Protein AF-A0AAD4TFB8-F1 (afdb_monomer)

Structure (mmCIF, N/CA/C/O backbone):
data_AF-A0AAD4TFB8-F1
#
_entry.id   AF-A0AAD4TFB8-F1
#
loop_
_atom_site.group_PDB
_atom_site.id
_atom_site.type_symbol
_atom_site.label_atom_id
_atom_site.label_alt_id
_atom_site.label_comp_id
_atom_site.label_asym_id
_atom_site.label_entity_id
_atom_site.label_seq_id
_atom_site.pdbx_PDB_ins_code
_atom_site.Cartn_x
_atom_site.Cartn_y
_atom_site.Cartn_z
_atom_site.occupancy
_atom_site.B_iso_or_equiv
_atom_site.auth_seq_id
_atom_site.auth_comp_id
_atom_site.auth_asym_id
_atom_site.auth_atom_id
_atom_site.pdbx_PDB_model_num
ATOM 1 N N . MET A 1 1 ? -24.362 -78.668 32.012 1.00 38.16 1 MET A N 1
ATOM 2 C CA . MET A 1 1 ? -23.706 -77.478 32.595 1.00 38.16 1 MET A CA 1
ATOM 3 C C . MET A 1 1 ? -22.933 -76.778 31.491 1.00 38.16 1 MET A C 1
ATOM 5 O O . MET A 1 1 ? -21.833 -77.203 31.176 1.00 38.16 1 MET A O 1
ATOM 9 N N . GLY A 1 2 ? -23.537 -75.783 30.842 1.00 45.94 2 GLY A N 1
ATOM 10 C CA . GLY A 1 2 ? -22.826 -74.896 29.921 1.00 45.94 2 GLY A CA 1
ATOM 11 C C . GLY A 1 2 ? -22.467 -73.629 30.681 1.00 45.94 2 GLY A C 1
ATOM 12 O O . GLY A 1 2 ? -23.362 -72.869 31.039 1.00 45.94 2 GLY A O 1
ATOM 13 N N . ILE A 1 3 ? -21.186 -73.441 30.993 1.00 47.09 3 ILE A N 1
ATOM 14 C CA . ILE A 1 3 ? -20.693 -72.184 31.556 1.00 47.09 3 ILE A CA 1
ATOM 15 C C . ILE A 1 3 ? -20.697 -71.189 30.396 1.00 47.09 3 ILE A C 1
ATOM 17 O O . ILE A 1 3 ? -19.844 -71.252 29.513 1.00 47.09 3 ILE A O 1
ATOM 21 N N . LEU A 1 4 ? -21.712 -70.326 30.347 1.00 45.91 4 LEU A N 1
ATOM 22 C CA . LEU A 1 4 ? -21.730 -69.204 29.416 1.00 45.91 4 LEU A CA 1
ATOM 23 C C . LEU A 1 4 ? -20.561 -68.289 29.783 1.00 45.91 4 LEU A C 1
ATOM 25 O O . LEU A 1 4 ? -20.466 -67.788 30.902 1.00 45.91 4 LEU A O 1
ATOM 29 N N . ASN A 1 5 ? -19.635 -68.140 28.842 1.00 50.69 5 ASN A N 1
ATOM 30 C CA . ASN A 1 5 ? -18.386 -67.415 29.007 1.00 50.69 5 ASN A CA 1
ATOM 31 C C . ASN A 1 5 ? -18.667 -65.899 28.962 1.00 50.69 5 ASN A C 1
ATOM 33 O O . ASN A 1 5 ? -18.424 -65.230 27.961 1.00 50.69 5 ASN A O 1
ATOM 37 N N . PHE A 1 6 ? -19.223 -65.354 30.050 1.00 50.56 6 PHE A N 1
ATOM 38 C CA . PHE A 1 6 ? -19.570 -63.930 30.198 1.00 50.56 6 PHE A CA 1
ATOM 39 C C . PHE A 1 6 ? -18.362 -62.983 30.090 1.00 50.56 6 PHE A C 1
ATOM 41 O O . PHE A 1 6 ? -18.532 -61.783 29.898 1.00 50.56 6 PHE A O 1
ATOM 48 N N . SER A 1 7 ? -17.143 -63.520 30.174 1.00 57.47 7 SER A N 1
ATOM 49 C CA . SER A 1 7 ? -15.900 -62.752 30.166 1.00 57.47 7 SER A CA 1
ATOM 50 C C . SER A 1 7 ? -15.561 -62.171 28.784 1.00 57.47 7 SER A C 1
ATOM 52 O O . SER A 1 7 ? -15.075 -61.047 28.695 1.00 57.47 7 SER A O 1
ATOM 54 N N . SER A 1 8 ? -15.891 -62.865 27.686 1.00 56.94 8 SER A N 1
ATOM 55 C CA . SER A 1 8 ? -15.532 -62.405 26.331 1.00 56.94 8 SER A CA 1
ATOM 56 C C . SER A 1 8 ? -16.322 -61.164 25.902 1.00 56.94 8 SER A C 1
ATOM 58 O O . SER A 1 8 ? -15.746 -60.233 25.349 1.00 56.94 8 SER A O 1
ATOM 60 N N . CYS A 1 9 ? -17.625 -61.106 26.210 1.00 57.69 9 CYS A N 1
ATOM 61 C CA . CYS A 1 9 ? -18.461 -59.946 25.877 1.00 57.69 9 CYS A CA 1
ATOM 62 C C . CYS A 1 9 ? -18.021 -58.680 26.616 1.00 57.69 9 CYS A C 1
ATOM 64 O O . CYS A 1 9 ? -18.081 -57.591 26.052 1.00 57.69 9 CYS A O 1
ATOM 66 N N . THR A 1 10 ? -17.564 -58.807 27.865 1.00 65.75 10 THR A N 1
ATOM 67 C CA . THR A 1 10 ? -17.099 -57.647 28.630 1.00 65.75 10 THR A CA 1
ATOM 68 C C . THR A 1 10 ? -15.824 -57.045 28.044 1.00 65.75 10 THR A C 1
ATOM 70 O O . THR A 1 10 ? -15.707 -55.824 28.014 1.00 65.75 10 THR A O 1
ATOM 73 N N . TYR A 1 11 ? -14.905 -57.861 27.515 1.00 69.00 11 TYR A N 1
ATOM 74 C CA . TYR A 1 11 ? -13.667 -57.356 26.910 1.00 69.00 11 TYR A CA 1
ATOM 75 C C . TYR A 1 11 ? -13.904 -56.634 25.582 1.00 69.00 11 TYR A C 1
ATOM 77 O O . TYR A 1 11 ? -13.337 -55.563 25.376 1.00 69.00 11 TYR A O 1
ATOM 85 N N . GLU A 1 12 ? -14.784 -57.160 24.727 1.00 70.12 12 GLU A N 1
ATOM 86 C CA . GLU A 1 12 ? -15.156 -56.516 23.457 1.00 70.12 12 GLU A CA 1
ATOM 87 C C . GLU A 1 12 ? -15.797 -55.139 23.692 1.00 70.12 12 GLU A C 1
ATOM 89 O O . GLU A 1 12 ? -15.427 -54.148 23.062 1.00 70.12 12 GLU A O 1
ATOM 94 N N . ILE A 1 13 ? -16.705 -55.039 24.671 1.00 72.06 13 ILE A N 1
ATOM 95 C CA . ILE A 1 13 ? -17.362 -53.771 25.024 1.00 72.06 13 ILE A CA 1
ATOM 96 C C . ILE A 1 13 ? -16.347 -52.761 25.576 1.00 72.06 13 ILE A C 1
ATOM 98 O O . ILE A 1 13 ? -16.360 -51.593 25.184 1.00 72.06 13 ILE A O 1
ATOM 102 N N . ILE A 1 14 ? -15.437 -53.199 26.453 1.00 76.50 14 ILE A N 1
ATOM 103 C CA . ILE A 1 14 ? -14.381 -52.338 27.007 1.00 76.50 14 ILE A CA 1
ATOM 104 C C . ILE A 1 14 ? -13.453 -51.830 25.895 1.00 76.50 14 ILE A C 1
ATOM 106 O O . ILE A 1 14 ? -13.100 -50.649 25.883 1.00 76.50 14 ILE A O 1
ATOM 110 N N . PHE A 1 15 ? -13.092 -52.686 24.936 1.00 74.50 15 PHE A N 1
ATOM 111 C CA . PHE A 1 15 ? -12.231 -52.315 23.816 1.00 74.50 15 PHE A CA 1
ATOM 112 C C . PHE A 1 15 ? -12.884 -51.261 22.913 1.00 74.50 15 PHE A C 1
ATOM 114 O O . PHE A 1 15 ? -12.235 -50.281 22.541 1.00 74.50 15 PHE A O 1
ATOM 121 N N . VAL A 1 16 ? -14.179 -51.396 22.612 1.00 76.94 16 VAL A N 1
ATOM 122 C CA . VAL A 1 16 ? -14.926 -50.402 21.820 1.00 76.94 16 VAL A CA 1
ATOM 123 C C . VAL A 1 16 ? -14.991 -49.051 22.538 1.00 76.94 16 VAL A C 1
ATOM 125 O O . VAL A 1 16 ? -14.738 -48.018 21.917 1.00 76.94 16 VAL A O 1
ATOM 128 N N . ILE A 1 17 ? -15.259 -49.043 23.848 1.00 78.88 17 ILE A N 1
ATOM 129 C CA . ILE A 1 17 ? -15.307 -47.806 24.645 1.00 78.88 17 ILE A CA 1
ATOM 130 C C . ILE A 1 17 ? -13.936 -47.120 24.664 1.00 78.88 17 ILE A C 1
ATOM 132 O O . ILE A 1 17 ? -13.861 -45.911 24.456 1.00 78.88 17 ILE A O 1
ATOM 136 N N . LEU A 1 18 ? -12.847 -47.872 24.855 1.00 75.25 18 LEU A N 1
ATOM 137 C CA . LEU A 1 18 ? -11.489 -47.318 24.851 1.00 75.25 18 LEU A CA 1
ATOM 138 C C . LEU A 1 18 ? -11.132 -46.686 23.503 1.00 75.25 18 LEU A C 1
ATOM 140 O O . LEU A 1 18 ? -10.639 -45.561 23.477 1.00 75.25 18 LEU A O 1
ATOM 144 N N . ASN A 1 19 ? -11.430 -47.357 22.387 1.00 74.19 19 ASN A N 1
ATOM 145 C CA . ASN A 1 19 ? -11.183 -46.800 21.054 1.00 74.19 19 ASN A CA 1
ATOM 146 C C . ASN A 1 19 ? -12.023 -45.545 20.792 1.00 74.19 19 ASN A C 1
ATOM 148 O O . ASN A 1 19 ? -11.517 -44.579 20.224 1.00 74.19 19 ASN A O 1
ATOM 152 N N . PHE A 1 20 ? -13.278 -45.521 21.247 1.00 74.94 20 PHE A N 1
ATOM 153 C CA . PHE A 1 20 ? -14.144 -44.352 21.108 1.00 74.94 20 PHE A CA 1
ATOM 154 C C . PHE A 1 20 ? -13.641 -43.164 21.941 1.00 74.94 20 PHE A C 1
ATOM 156 O O . PHE A 1 20 ? -13.561 -42.045 21.439 1.00 74.94 20 PHE A O 1
ATOM 163 N N . VAL A 1 21 ? -13.229 -43.401 23.190 1.00 73.94 21 VAL A N 1
ATOM 164 C CA . VAL A 1 21 ? -12.660 -42.365 24.065 1.00 73.94 21 VAL A CA 1
ATOM 165 C C . VAL A 1 21 ? -11.344 -41.837 23.494 1.00 73.94 21 VAL A C 1
ATOM 167 O O . VAL A 1 21 ? -11.153 -40.624 23.436 1.00 73.94 21 VAL A O 1
ATOM 170 N N . VAL A 1 22 ? -10.449 -42.710 23.024 1.00 70.75 22 VAL A N 1
ATOM 171 C CA . VAL A 1 22 ? -9.180 -42.301 22.398 1.00 70.75 22 VAL A CA 1
ATOM 172 C C . VAL A 1 22 ? -9.437 -41.512 21.111 1.00 70.75 22 VAL A C 1
ATOM 174 O O . VAL A 1 22 ? -8.870 -40.435 20.941 1.00 70.75 22 VAL A O 1
ATOM 177 N N . GLY A 1 23 ? -10.347 -41.976 20.250 1.00 69.44 23 GLY A N 1
ATOM 178 C CA . GLY A 1 23 ? -10.730 -41.280 19.019 1.00 69.44 23 GLY A CA 1
ATOM 179 C C . GLY A 1 23 ? -11.323 -39.893 19.275 1.00 69.44 23 GLY A C 1
ATOM 180 O O . GLY A 1 23 ? -10.934 -38.930 18.617 1.00 69.44 23 GLY A O 1
ATOM 181 N N . MET A 1 24 ? -12.190 -39.760 20.283 1.00 65.25 24 MET A N 1
ATOM 182 C CA . MET A 1 24 ? -12.753 -38.470 20.691 1.00 65.25 24 MET A CA 1
ATOM 183 C C . MET A 1 24 ? -11.676 -37.527 21.240 1.00 65.25 24 MET A C 1
ATOM 185 O O . MET A 1 24 ? -11.657 -36.359 20.870 1.00 65.25 24 MET A O 1
ATOM 189 N N . ASN A 1 25 ? -10.734 -38.010 22.059 1.00 61.78 25 ASN A N 1
ATOM 190 C CA . ASN A 1 25 ? -9.627 -37.181 22.560 1.00 61.78 25 ASN A CA 1
ATOM 191 C C . ASN A 1 25 ? -8.695 -36.702 21.434 1.00 61.78 25 ASN A C 1
ATOM 193 O O . ASN A 1 25 ? -8.270 -35.549 21.450 1.00 61.78 25 ASN A O 1
ATOM 197 N N . ILE A 1 26 ? -8.421 -37.547 20.434 1.00 59.25 26 ILE A N 1
ATOM 198 C CA . ILE A 1 26 ? -7.657 -37.152 19.241 1.00 59.25 26 ILE A CA 1
ATOM 199 C C . ILE A 1 26 ? -8.435 -36.099 18.442 1.00 59.25 26 ILE A C 1
ATOM 201 O O . ILE A 1 26 ? -7.864 -35.087 18.043 1.00 59.25 26 ILE A O 1
ATOM 205 N N . PHE A 1 27 ? -9.745 -36.283 18.260 1.00 60.38 27 PHE A N 1
ATOM 206 C CA . PHE A 1 27 ? -10.596 -35.313 17.572 1.00 60.38 27 PHE A CA 1
ATOM 207 C C . PHE A 1 27 ? -10.635 -33.964 18.302 1.00 60.38 27 PHE A C 1
ATOM 209 O O . PHE A 1 27 ? -10.519 -32.923 17.659 1.00 60.38 27 PHE A O 1
ATOM 216 N N . PHE A 1 28 ? -10.715 -33.955 19.636 1.00 55.31 28 PHE A N 1
ATOM 217 C CA . PHE A 1 28 ? -10.652 -32.725 20.430 1.00 55.31 28 PHE A CA 1
ATOM 218 C C . PHE A 1 28 ? -9.271 -32.064 20.396 1.00 55.31 28 PHE A C 1
ATOM 220 O O . PHE A 1 28 ? -9.215 -30.842 20.324 1.00 55.31 28 PHE A O 1
ATOM 227 N N . ALA A 1 29 ? -8.174 -32.830 20.374 1.00 56.19 29 ALA A N 1
ATOM 228 C CA . ALA A 1 29 ? -6.825 -32.284 20.206 1.00 56.19 29 ALA A CA 1
ATOM 229 C C . ALA A 1 29 ? -6.621 -31.637 18.822 1.00 56.19 29 ALA A C 1
ATOM 231 O O . ALA A 1 29 ? -5.974 -30.599 18.723 1.00 56.19 29 ALA A O 1
ATOM 232 N N . TYR A 1 30 ? -7.219 -32.199 17.766 1.00 54.91 30 TYR A N 1
ATOM 233 C CA . TYR A 1 30 ? -7.217 -31.607 16.419 1.00 54.91 30 TYR A CA 1
ATOM 234 C C . TYR A 1 30 ? -8.207 -30.444 16.256 1.00 54.91 30 TYR A C 1
ATOM 236 O O . TYR A 1 30 ? -7.988 -29.568 15.424 1.00 54.91 30 TYR A O 1
ATOM 244 N N . SER A 1 31 ? -9.288 -30.430 17.041 1.00 49.03 31 SER A N 1
ATOM 245 C CA . SER A 1 31 ? -10.319 -29.382 17.014 1.00 49.03 31 SER A CA 1
ATOM 246 C C . SER A 1 31 ? -10.004 -28.206 17.938 1.00 49.03 31 SER A C 1
ATOM 248 O O . SER A 1 31 ? -10.808 -27.278 18.032 1.00 49.03 31 SER A O 1
ATOM 250 N N . GLN A 1 32 ? -8.860 -28.221 18.631 1.00 47.62 32 GLN A N 1
ATOM 251 C CA . GLN A 1 32 ? -8.374 -27.029 19.311 1.00 47.62 32 GLN A CA 1
ATOM 252 C C . GLN A 1 32 ? -8.054 -25.973 18.243 1.00 47.62 32 GLN A C 1
ATOM 254 O O . GLN A 1 32 ? -7.175 -26.208 17.409 1.00 47.62 32 GLN A O 1
ATOM 259 N N . PRO A 1 33 ? -8.730 -24.807 18.230 1.00 50.84 33 PRO A N 1
ATOM 260 C CA . PRO A 1 33 ? -8.236 -23.685 17.450 1.00 50.84 33 PRO A CA 1
ATOM 261 C C . PRO A 1 33 ? -6.800 -23.416 17.902 1.00 50.84 33 PRO A C 1
ATOM 263 O O . PRO A 1 33 ? -6.525 -23.384 19.106 1.00 50.84 33 PRO A O 1
ATOM 266 N N . ALA A 1 34 ? -5.884 -23.282 16.938 1.00 51.16 34 ALA A N 1
ATOM 267 C CA . ALA A 1 34 ? -4.489 -22.955 17.206 1.00 51.16 34 ALA A CA 1
ATOM 268 C C . ALA A 1 34 ? -4.415 -21.822 18.248 1.00 51.16 34 ALA A C 1
ATOM 270 O O . ALA A 1 34 ? -5.247 -20.908 18.188 1.00 51.16 34 ALA A O 1
ATOM 271 N N . PRO A 1 35 ? -3.467 -21.877 19.205 1.00 42.59 35 PRO A N 1
ATOM 272 C CA . PRO A 1 35 ? -3.381 -20.899 20.281 1.00 42.59 35 PRO A CA 1
ATOM 273 C C . PRO A 1 35 ? -3.449 -19.495 19.683 1.00 42.59 35 PRO A C 1
ATOM 275 O O . PRO A 1 35 ? -2.755 -19.200 18.709 1.00 42.59 35 PRO A O 1
ATOM 278 N N . THR A 1 36 ? -4.348 -18.673 20.228 1.00 44.16 36 THR A N 1
ATOM 279 C CA . THR A 1 36 ? -4.597 -17.281 19.836 1.00 44.16 36 THR A CA 1
ATOM 280 C C . THR A 1 36 ? -3.297 -16.608 19.403 1.00 44.16 36 THR A C 1
ATOM 282 O O . THR A 1 36 ? -2.400 -16.443 20.230 1.00 44.16 36 THR A O 1
ATOM 285 N N . ARG A 1 37 ? -3.180 -16.264 18.111 1.00 45.53 37 ARG A N 1
ATOM 286 C CA . ARG A 1 37 ? -1.984 -15.645 17.524 1.00 45.53 37 ARG A CA 1
ATOM 287 C C . ARG A 1 37 ? -1.697 -14.314 18.229 1.00 45.53 37 ARG A C 1
ATOM 289 O O . ARG A 1 37 ? -2.266 -13.273 17.904 1.00 45.53 37 ARG A O 1
ATOM 296 N N . THR A 1 38 ? -0.814 -14.351 19.220 1.00 57.12 38 THR A N 1
ATOM 297 C CA . THR A 1 38 ? -0.199 -13.172 19.847 1.00 57.12 38 THR A CA 1
ATOM 298 C C . THR A 1 38 ? 0.847 -12.520 18.937 1.00 57.12 38 THR A C 1
ATOM 300 O O . THR A 1 38 ? 1.347 -11.447 19.257 1.00 57.12 38 THR A O 1
ATOM 303 N N . SER A 1 39 ? 1.159 -13.138 17.796 1.00 82.25 39 SER A N 1
ATOM 304 C CA . SER A 1 39 ? 2.085 -12.648 16.776 1.00 82.25 39 SER A CA 1
ATOM 305 C C . SER A 1 39 ? 1.372 -11.859 15.671 1.00 82.25 39 SER A C 1
ATOM 307 O O . SER A 1 39 ? 0.201 -12.104 15.382 1.00 82.25 39 SER A O 1
ATOM 309 N N . CYS A 1 40 ? 2.099 -10.938 15.029 1.00 90.75 40 CYS A N 1
ATOM 310 C CA . CYS A 1 40 ? 1.681 -10.265 13.796 1.00 90.75 40 CYS A CA 1
ATOM 311 C C . CYS A 1 40 ? 1.160 -11.278 12.752 1.00 90.75 40 CYS A C 1
ATOM 313 O O . CYS A 1 40 ? 1.822 -12.297 12.539 1.00 90.75 40 CYS A O 1
ATOM 315 N N . PRO A 1 41 ? -0.004 -11.042 12.110 1.00 91.69 41 PRO A N 1
ATOM 316 C CA . PRO A 1 41 ? -0.524 -11.937 11.072 1.00 91.69 41 PRO A CA 1
ATOM 317 C C . PRO A 1 41 ? 0.185 -11.829 9.713 1.00 91.69 41 PRO A C 1
ATOM 319 O O . PRO A 1 41 ? -0.047 -12.692 8.868 1.00 91.69 41 PRO A O 1
ATOM 322 N N . LEU A 1 42 ? 1.000 -10.795 9.485 1.00 92.44 42 LEU A N 1
ATOM 323 C CA . LEU A 1 42 ? 1.729 -10.599 8.230 1.00 92.44 42 LEU A CA 1
ATOM 324 C C . LEU A 1 42 ? 3.012 -11.434 8.176 1.00 92.44 42 LEU A C 1
ATOM 326 O O . LEU A 1 42 ? 3.707 -11.597 9.178 1.00 92.44 42 LEU A O 1
ATOM 330 N N . ASP A 1 43 ? 3.332 -11.913 6.976 1.00 89.75 43 ASP A N 1
ATOM 331 C CA . ASP A 1 43 ? 4.592 -12.584 6.656 1.00 89.75 43 ASP A CA 1
ATOM 332 C C . ASP A 1 43 ? 5.552 -11.584 5.994 1.00 89.75 43 ASP A C 1
ATOM 334 O O . ASP A 1 43 ? 5.335 -11.147 4.863 1.00 89.75 43 ASP A O 1
ATOM 338 N N . PHE A 1 44 ? 6.603 -11.185 6.711 1.00 86.81 44 PHE A N 1
ATOM 339 C CA . PHE A 1 44 ? 7.581 -10.223 6.206 1.00 86.81 44 PHE A CA 1
ATOM 340 C C . PHE A 1 44 ? 8.683 -10.938 5.431 1.00 86.81 44 PHE A C 1
ATOM 342 O O . PHE A 1 44 ? 9.646 -11.454 6.000 1.00 86.81 44 PHE A O 1
ATOM 349 N N . GLN A 1 45 ? 8.581 -10.922 4.106 1.00 80.69 45 GLN A N 1
ATOM 350 C CA . GLN A 1 45 ? 9.579 -11.532 3.233 1.00 80.69 45 GLN A CA 1
ATOM 351 C C . GLN A 1 45 ? 10.780 -10.599 2.979 1.00 80.69 45 GLN A C 1
ATOM 353 O O . GLN A 1 45 ? 11.057 -10.176 1.856 1.00 80.69 45 GLN A O 1
ATOM 358 N N 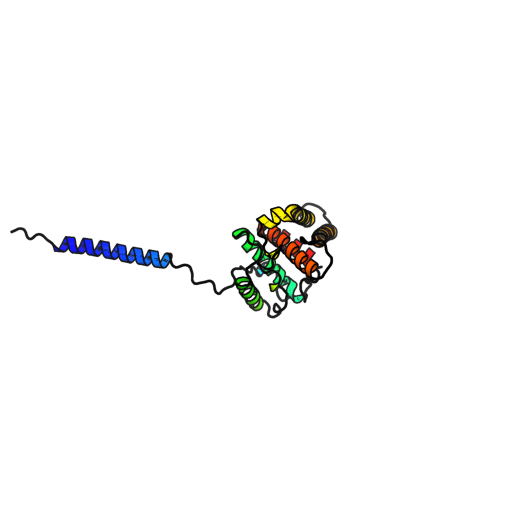. VAL A 1 46 ? 11.514 -10.290 4.052 1.00 71.50 46 VAL A N 1
ATOM 359 C CA . VAL A 1 46 ? 12.626 -9.318 4.098 1.00 71.50 46 VAL A CA 1
ATOM 360 C C . VAL A 1 46 ? 13.699 -9.564 3.031 1.00 71.50 46 VAL A C 1
ATOM 362 O O . VAL A 1 46 ? 14.233 -8.622 2.451 1.00 71.50 46 VAL A O 1
ATOM 365 N N . SER A 1 47 ? 13.986 -10.829 2.710 1.00 69.44 47 SER A N 1
ATOM 366 C CA . SER A 1 47 ? 15.009 -11.204 1.725 1.00 69.44 47 SER A CA 1
ATOM 367 C C . SER A 1 47 ? 14.784 -10.627 0.322 1.00 69.44 47 SER A C 1
ATOM 369 O O . SER A 1 47 ? 15.729 -10.582 -0.461 1.00 69.44 47 SER A O 1
ATOM 371 N N . PHE A 1 48 ? 13.561 -10.203 -0.020 1.00 65.81 48 PHE A N 1
ATOM 372 C CA . PHE A 1 48 ? 13.245 -9.648 -1.342 1.00 65.81 48 PHE A CA 1
ATOM 373 C C . PHE A 1 48 ? 13.575 -8.164 -1.505 1.00 65.81 48 PHE A C 1
ATOM 375 O O . PHE A 1 48 ? 13.633 -7.694 -2.640 1.00 65.81 48 PHE A O 1
ATOM 382 N N . PHE A 1 49 ? 13.806 -7.444 -0.408 1.00 64.88 49 PHE A N 1
ATOM 383 C CA . PHE A 1 49 ? 13.882 -5.979 -0.407 1.00 64.88 49 PHE A CA 1
ATOM 384 C C . PHE A 1 49 ? 15.265 -5.434 -0.025 1.00 64.88 49 PHE A C 1
ATOM 386 O O . PHE A 1 49 ? 15.472 -4.227 -0.012 1.00 64.88 49 PHE A O 1
ATOM 393 N N . GLY A 1 50 ? 16.244 -6.312 0.214 1.00 63.16 50 GLY A N 1
ATOM 394 C CA . GLY A 1 50 ? 17.605 -5.915 0.578 1.00 63.16 50 GLY A CA 1
ATOM 395 C C . GLY A 1 50 ? 17.767 -5.668 2.079 1.00 63.16 50 GLY A C 1
ATOM 396 O O . GLY A 1 50 ? 17.123 -6.321 2.899 1.00 63.16 50 GLY A O 1
ATOM 397 N N . ASN A 1 51 ? 18.692 -4.781 2.452 1.00 61.03 51 ASN A N 1
ATOM 398 C CA . ASN A 1 51 ? 18.990 -4.498 3.855 1.00 61.03 51 ASN A CA 1
ATOM 399 C C . ASN A 1 51 ? 18.050 -3.404 4.383 1.00 61.03 51 ASN A C 1
ATOM 401 O O . ASN A 1 51 ? 18.169 -2.257 3.971 1.00 61.03 51 ASN A O 1
ATOM 405 N N . ILE A 1 52 ? 17.145 -3.755 5.304 1.00 60.31 52 ILE A N 1
ATOM 406 C CA . ILE A 1 52 ? 16.113 -2.843 5.840 1.00 60.31 52 ILE A CA 1
ATOM 407 C C . ILE A 1 52 ? 16.721 -1.581 6.472 1.00 60.31 52 ILE A C 1
ATOM 409 O O . ILE A 1 52 ? 16.096 -0.530 6.445 1.00 60.31 52 ILE A O 1
ATOM 413 N N . SER A 1 53 ? 17.956 -1.647 6.978 1.00 57.91 53 SER A N 1
ATOM 414 C CA . SER A 1 53 ? 18.618 -0.522 7.649 1.00 57.91 53 SER A CA 1
ATOM 415 C C . SER A 1 53 ? 19.192 0.560 6.720 1.00 57.91 53 SER A C 1
ATOM 417 O O . SER A 1 53 ? 19.855 1.481 7.204 1.00 57.91 53 SER A O 1
ATOM 419 N N . SER A 1 54 ? 18.990 0.480 5.399 1.00 62.59 54 SER A N 1
ATOM 420 C CA . SER A 1 54 ? 19.422 1.545 4.488 1.00 62.59 54 SER A CA 1
ATOM 421 C C . SER A 1 54 ? 18.472 2.743 4.565 1.00 62.59 54 SER A C 1
ATOM 423 O O . SER A 1 54 ? 17.342 2.668 4.093 1.00 62.59 54 SER A O 1
ATOM 425 N N . CYS A 1 55 ? 18.949 3.875 5.088 1.00 69.06 55 CYS A N 1
ATOM 426 C CA . CYS A 1 55 ? 18.219 5.151 5.082 1.00 69.06 55 CYS A CA 1
ATOM 427 C C . CYS A 1 55 ? 18.226 5.866 3.715 1.00 69.06 55 CYS A C 1
ATOM 429 O O . CYS A 1 55 ? 18.330 7.092 3.647 1.00 69.06 55 CYS A O 1
ATOM 431 N N . GLU A 1 56 ? 18.194 5.110 2.620 1.00 62.22 56 GLU A N 1
ATOM 432 C CA . GLU A 1 56 ? 18.216 5.653 1.263 1.00 62.22 56 GLU A CA 1
ATOM 433 C C . GLU A 1 56 ? 16.793 5.800 0.712 1.00 62.22 56 GLU A C 1
ATOM 435 O O . GLU A 1 56 ? 16.068 4.814 0.599 1.00 62.22 56 GLU A O 1
ATOM 440 N N . GLY A 1 57 ? 16.431 7.029 0.318 1.00 63.00 57 GLY A N 1
ATOM 441 C CA . GLY A 1 57 ? 15.146 7.349 -0.321 1.00 63.00 57 GLY A CA 1
ATOM 442 C C . GLY A 1 57 ? 13.923 7.023 0.541 1.00 63.00 57 GLY A C 1
ATOM 443 O O . GLY A 1 57 ? 14.040 6.816 1.743 1.00 63.00 57 GLY A O 1
ATOM 444 N N . GLY A 1 58 ? 12.737 6.972 -0.062 1.00 70.56 58 GLY A N 1
ATOM 445 C CA . GLY A 1 58 ? 11.603 6.302 0.568 1.00 70.56 58 GLY A CA 1
ATOM 446 C C . GLY A 1 58 ? 10.717 7.172 1.444 1.00 70.56 58 GLY A C 1
ATOM 447 O O . GLY A 1 58 ? 10.147 6.619 2.373 1.00 70.56 58 GLY A O 1
ATOM 448 N N . ASP A 1 59 ? 10.583 8.486 1.228 1.00 79.12 59 ASP A N 1
ATOM 449 C CA . ASP A 1 59 ? 9.637 9.279 2.038 1.00 79.12 59 ASP A CA 1
ATOM 450 C C . ASP A 1 59 ? 8.169 9.132 1.578 1.00 79.12 59 ASP A C 1
ATOM 452 O O . ASP A 1 59 ? 7.238 9.504 2.304 1.00 79.12 59 ASP A O 1
ATOM 456 N N . TRP A 1 60 ? 7.964 8.516 0.403 1.00 88.56 60 TRP A N 1
ATOM 457 C CA . TRP A 1 60 ? 6.660 8.223 -0.191 1.00 88.56 60 TRP A CA 1
ATOM 458 C C . TRP A 1 60 ? 5.791 9.479 -0.390 1.00 88.56 60 TRP A C 1
ATOM 460 O O . TRP A 1 60 ? 4.600 9.489 -0.063 1.00 88.56 60 TRP A O 1
ATOM 470 N N . GLY A 1 61 ? 6.384 10.559 -0.908 1.00 83.94 61 GLY A N 1
ATOM 471 C CA . GLY A 1 61 ? 5.697 11.836 -1.136 1.00 83.94 61 GLY A CA 1
ATOM 472 C C . GLY A 1 61 ? 5.420 12.592 0.168 1.00 83.94 61 GLY A C 1
ATOM 473 O O . GLY A 1 61 ? 4.400 13.281 0.312 1.00 83.94 61 GLY A O 1
ATOM 474 N N . GLY A 1 62 ? 6.302 12.413 1.152 1.00 86.19 62 GLY A N 1
ATOM 475 C CA . GLY A 1 62 ? 6.173 12.923 2.513 1.00 86.19 62 GLY A CA 1
ATOM 476 C C . GLY A 1 62 ? 5.115 12.205 3.358 1.00 86.19 62 GLY A C 1
ATOM 477 O O . GLY A 1 62 ? 4.646 12.771 4.350 1.00 86.19 62 GLY A O 1
ATOM 478 N N . PHE A 1 63 ? 4.689 10.996 2.970 1.00 88.31 63 PHE A N 1
ATOM 479 C CA . PHE A 1 63 ? 3.830 10.162 3.814 1.00 88.31 63 PHE A CA 1
ATOM 480 C C . PHE A 1 63 ? 4.600 9.622 5.023 1.00 88.31 63 PHE A C 1
ATOM 482 O O . PHE A 1 63 ? 4.057 9.588 6.134 1.00 88.31 63 PHE A O 1
ATOM 489 N N . LEU A 1 64 ? 5.859 9.230 4.808 1.00 88.19 64 LEU A N 1
ATOM 490 C CA . LEU A 1 64 ? 6.760 8.819 5.871 1.00 88.19 64 LEU A CA 1
ATOM 491 C C . LEU A 1 64 ? 7.484 10.051 6.433 1.00 88.19 64 LEU A C 1
ATOM 493 O O . LEU A 1 64 ? 8.000 10.874 5.679 1.00 88.19 64 LEU A O 1
ATOM 497 N N . PRO A 1 65 ? 7.571 10.189 7.764 1.00 82.69 65 PRO A N 1
ATOM 498 C CA . PRO A 1 65 ? 8.230 11.333 8.394 1.00 82.69 65 PRO A CA 1
ATOM 499 C C . PRO A 1 65 ? 9.764 11.261 8.336 1.00 82.69 65 PRO A C 1
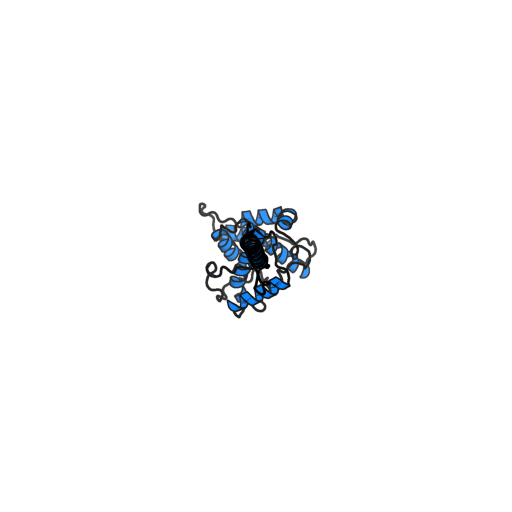ATOM 501 O O . PRO A 1 65 ? 10.437 12.220 8.710 1.00 82.69 65 PRO A O 1
ATOM 504 N N . SER A 1 66 ? 10.329 10.127 7.911 1.00 78.81 66 SER A N 1
ATOM 505 C CA . SER A 1 66 ? 11.766 9.920 7.741 1.00 78.81 66 SER A CA 1
ATOM 506 C C . SER A 1 66 ? 12.037 8.963 6.581 1.00 78.81 66 SER A C 1
ATOM 508 O O . SER A 1 66 ? 11.345 7.960 6.420 1.00 78.81 66 SER A O 1
ATOM 510 N N . ASN A 1 67 ? 13.097 9.237 5.822 1.00 71.06 67 ASN A N 1
ATOM 511 C CA . ASN A 1 67 ? 13.602 8.381 4.746 1.00 71.06 67 ASN A CA 1
ATOM 512 C C . ASN A 1 67 ? 14.156 7.028 5.247 1.00 71.06 67 ASN A C 1
ATOM 514 O O . ASN A 1 67 ? 14.195 6.054 4.506 1.00 71.06 67 ASN A O 1
ATOM 518 N N . CYS A 1 68 ? 14.507 6.901 6.531 1.00 79.62 68 CYS A N 1
ATOM 519 C CA . CYS A 1 68 ? 14.902 5.609 7.109 1.00 79.62 68 CYS A CA 1
ATOM 520 C C . CYS A 1 68 ? 13.761 4.582 7.160 1.00 79.62 68 CYS A C 1
ATOM 522 O O . CYS A 1 68 ? 13.996 3.410 7.427 1.00 79.62 68 CYS A O 1
ATOM 524 N N . CYS A 1 69 ? 12.525 5.007 6.905 1.00 83.31 69 CYS A N 1
ATOM 525 C CA . CYS A 1 69 ? 11.356 4.144 6.942 1.00 83.31 69 CYS A CA 1
ATOM 526 C C .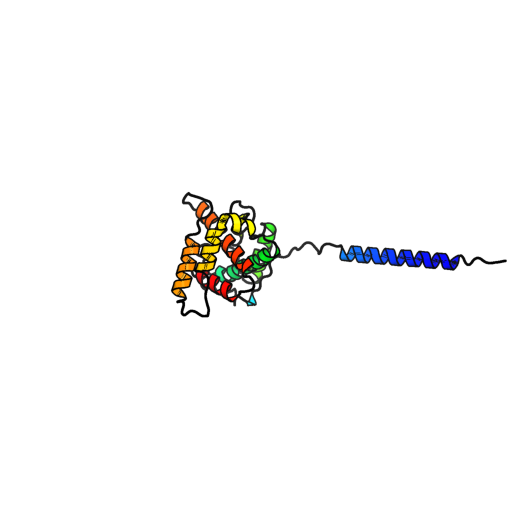 CYS A 1 69 ? 11.079 3.432 5.611 1.00 83.31 69 CYS A C 1
ATOM 528 O O . CYS A 1 69 ? 10.277 2.500 5.604 1.00 83.31 69 CYS A O 1
ATOM 530 N N . GLY A 1 70 ? 11.714 3.855 4.509 1.00 85.50 70 GLY A N 1
ATOM 531 C CA . GLY A 1 70 ? 11.358 3.455 3.145 1.00 85.50 70 GLY A CA 1
ATOM 532 C C . GLY A 1 70 ? 11.323 1.944 2.938 1.00 85.50 70 GLY A C 1
ATOM 533 O O . GLY A 1 70 ? 10.264 1.376 2.693 1.00 85.50 70 GLY A O 1
ATOM 534 N N . VAL A 1 71 ? 12.457 1.266 3.130 1.00 84.69 71 VAL A N 1
ATOM 535 C CA . VAL A 1 71 ? 12.552 -0.188 2.896 1.00 84.69 71 VAL A CA 1
ATOM 536 C C . VAL A 1 71 ? 11.637 -0.981 3.832 1.00 84.69 71 VAL A C 1
ATOM 538 O O . VAL A 1 71 ? 10.988 -1.941 3.413 1.00 84.69 71 VAL A O 1
ATOM 541 N N . ALA A 1 72 ? 11.545 -0.583 5.105 1.00 86.25 72 ALA A N 1
ATOM 542 C CA . ALA A 1 72 ? 10.633 -1.217 6.056 1.00 86.25 72 ALA A CA 1
ATOM 543 C C . ALA A 1 72 ? 9.165 -1.057 5.628 1.00 86.25 72 ALA A C 1
ATOM 545 O O . ALA A 1 72 ? 8.360 -1.974 5.812 1.00 86.25 72 A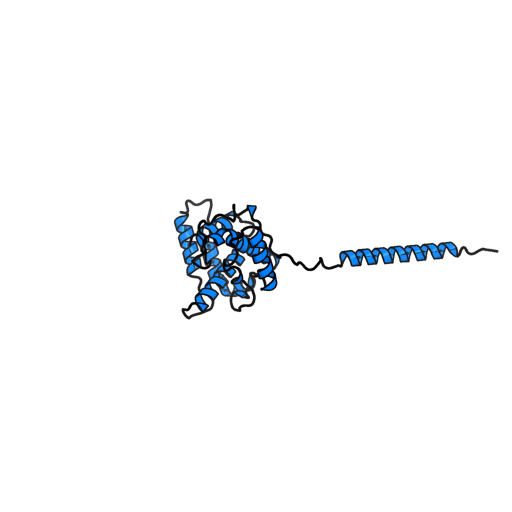LA A O 1
ATOM 546 N N . PHE A 1 73 ? 8.824 0.088 5.039 1.00 89.81 73 PHE A N 1
ATOM 547 C CA . PHE A 1 73 ? 7.491 0.360 4.533 1.00 89.81 73 PHE A CA 1
ATOM 548 C C . PHE A 1 73 ? 7.185 -0.439 3.267 1.00 89.81 73 PHE A C 1
ATOM 550 O O . PHE A 1 73 ? 6.110 -1.024 3.187 1.00 89.81 73 PHE A O 1
ATOM 557 N N . ASP A 1 74 ? 8.134 -0.579 2.340 1.00 89.94 74 ASP A N 1
ATOM 558 C CA . ASP A 1 74 ? 7.983 -1.420 1.145 1.00 89.94 74 ASP A CA 1
ATOM 559 C C . ASP A 1 74 ? 7.692 -2.882 1.527 1.00 89.94 74 ASP A C 1
ATOM 561 O O . ASP A 1 74 ? 6.751 -3.499 1.019 1.00 89.94 74 ASP A O 1
ATOM 565 N N . VAL A 1 75 ? 8.451 -3.420 2.493 1.00 89.94 75 VAL A N 1
ATOM 566 C CA . VAL A 1 75 ? 8.233 -4.764 3.061 1.00 89.94 75 VAL A CA 1
ATOM 567 C C . VAL A 1 75 ? 6.836 -4.875 3.672 1.00 89.94 75 VAL A C 1
ATOM 569 O O . VAL A 1 75 ? 6.141 -5.873 3.466 1.00 89.94 75 VAL A O 1
ATOM 572 N N . TYR A 1 76 ? 6.416 -3.856 4.421 1.00 92.69 76 TYR A N 1
ATOM 573 C CA . TYR A 1 76 ? 5.104 -3.816 5.054 1.00 92.69 76 TYR A CA 1
ATOM 574 C C . TYR A 1 76 ? 3.964 -3.771 4.020 1.00 92.69 76 TYR A C 1
ATOM 576 O O . TYR A 1 76 ? 3.038 -4.578 4.109 1.00 92.69 76 TYR A O 1
ATOM 584 N N . LEU A 1 77 ? 4.056 -2.911 3.000 1.00 94.75 77 LEU A N 1
ATOM 585 C CA . LEU A 1 77 ? 3.089 -2.821 1.900 1.00 94.75 77 LEU A CA 1
ATOM 586 C C . LEU A 1 77 ? 2.996 -4.133 1.115 1.00 94.75 77 LEU A C 1
ATOM 588 O O . LEU A 1 77 ? 1.900 -4.566 0.756 1.00 94.75 77 LEU A O 1
ATOM 592 N N . HIS A 1 78 ? 4.128 -4.795 0.869 1.00 94.56 78 HIS A N 1
ATOM 593 C CA . HIS A 1 78 ? 4.134 -6.085 0.187 1.00 94.56 78 HIS A CA 1
ATOM 594 C C . HIS A 1 78 ? 3.441 -7.172 1.014 1.00 94.56 78 HIS A C 1
ATOM 596 O O . HIS A 1 78 ? 2.627 -7.934 0.489 1.00 94.56 78 HIS A O 1
ATOM 602 N N . ALA A 1 79 ? 3.714 -7.212 2.320 1.00 94.56 79 ALA A N 1
ATOM 603 C CA . ALA A 1 79 ? 3.091 -8.165 3.227 1.00 94.56 79 ALA A CA 1
ATOM 604 C C . ALA A 1 79 ? 1.578 -7.921 3.371 1.00 94.56 79 ALA A C 1
ATOM 606 O O . ALA A 1 79 ? 0.805 -8.881 3.402 1.00 94.56 79 ALA A O 1
ATOM 607 N N . LEU A 1 80 ? 1.135 -6.655 3.374 1.00 96.88 80 LEU A N 1
ATOM 608 C CA . LEU A 1 80 ? -0.286 -6.311 3.256 1.00 96.88 80 LEU A CA 1
ATOM 609 C C . LEU A 1 80 ? -0.882 -6.848 1.951 1.00 96.88 80 LEU A C 1
ATOM 611 O O . LEU A 1 80 ? -1.924 -7.493 1.991 1.00 96.88 80 LEU A O 1
ATOM 615 N N . GLY A 1 81 ? -0.212 -6.656 0.811 1.00 96.69 81 GLY A N 1
ATOM 616 C CA . GLY A 1 81 ? -0.656 -7.197 -0.479 1.00 96.69 81 GLY A CA 1
ATOM 617 C C . GLY A 1 81 ? -0.803 -8.721 -0.462 1.00 96.69 81 GLY A C 1
ATOM 618 O O . GLY A 1 81 ? -1.797 -9.261 -0.944 1.00 96.69 81 GLY A O 1
ATOM 619 N N . GLN A 1 82 ? 0.137 -9.429 0.168 1.00 95.94 82 GLN A N 1
ATOM 620 C CA . GLN A 1 82 ? 0.057 -10.880 0.346 1.00 95.94 82 GLN A CA 1
ATOM 621 C C . GLN A 1 82 ? -1.097 -11.302 1.270 1.00 95.94 82 GLN A C 1
ATOM 623 O O . GLN A 1 82 ? -1.763 -12.306 1.024 1.00 95.94 82 GLN A O 1
ATOM 628 N N . ALA A 1 83 ? -1.357 -10.566 2.349 1.00 95.75 83 ALA A N 1
ATOM 629 C CA . ALA A 1 83 ? -2.497 -10.842 3.220 1.00 95.75 83 ALA A CA 1
ATOM 630 C C . ALA A 1 83 ? -3.831 -10.548 2.512 1.00 95.75 83 ALA A C 1
ATOM 632 O O . ALA A 1 83 ? -4.784 -11.328 2.625 1.00 95.75 83 ALA A O 1
ATOM 633 N N . ALA A 1 84 ? -3.886 -9.466 1.736 1.00 96.88 84 ALA A N 1
ATOM 634 C CA . ALA A 1 84 ? -5.050 -9.060 0.965 1.00 96.88 84 ALA A CA 1
ATOM 635 C C . ALA A 1 84 ? -5.387 -10.075 -0.131 1.00 96.88 84 ALA A C 1
ATOM 637 O O . ALA A 1 84 ? -6.560 -10.389 -0.305 1.00 96.88 84 ALA A O 1
ATOM 638 N N . SER A 1 85 ? -4.400 -10.679 -0.799 1.00 96.44 85 SER A N 1
ATOM 639 C CA . SER A 1 85 ? -4.669 -11.704 -1.823 1.00 96.44 85 SER A CA 1
ATOM 640 C C . SER A 1 85 ? -5.345 -12.953 -1.254 1.00 96.44 85 SER A C 1
ATOM 642 O O . SER A 1 85 ? -6.113 -13.615 -1.948 1.00 96.44 85 SER A O 1
ATOM 644 N N . ASN A 1 86 ? -5.123 -13.237 0.032 1.00 94.44 86 ASN A N 1
ATOM 645 C CA . ASN A 1 86 ? -5.739 -14.360 0.733 1.00 94.44 86 ASN A CA 1
ATOM 646 C C . ASN A 1 86 ? -7.090 -14.015 1.379 1.00 94.44 86 ASN A C 1
ATOM 648 O O . ASN A 1 86 ? -7.951 -14.883 1.501 1.00 94.44 86 ASN A O 1
ATOM 652 N N . THR A 1 87 ? -7.271 -12.776 1.845 1.00 95.31 87 THR A N 1
ATOM 653 C CA . THR A 1 87 ? -8.410 -12.394 2.709 1.00 95.31 87 THR A CA 1
ATOM 654 C C . THR A 1 87 ? -9.368 -11.384 2.081 1.00 95.31 87 THR A C 1
ATOM 656 O O . THR A 1 87 ? -10.467 -11.176 2.593 1.00 95.31 87 THR A O 1
ATOM 659 N N . GLY A 1 88 ? -8.950 -10.710 1.010 1.00 96.50 88 GLY A N 1
ATOM 660 C CA . GLY A 1 88 ? -9.630 -9.562 0.415 1.00 96.50 88 GLY A CA 1
ATOM 661 C C . GLY A 1 88 ? -9.572 -8.279 1.254 1.00 96.50 88 GLY A C 1
ATOM 662 O O . GLY A 1 88 ? -10.075 -7.250 0.806 1.00 96.50 88 GLY A O 1
ATOM 663 N N . GLN A 1 89 ? -8.991 -8.311 2.458 1.00 97.12 89 GLN A N 1
ATOM 664 C CA . GLN A 1 89 ? -8.873 -7.151 3.344 1.00 97.12 89 GLN A CA 1
ATOM 665 C C . GLN A 1 89 ? -7.553 -6.427 3.085 1.00 97.12 89 GLN A C 1
ATOM 667 O O . GLN A 1 89 ? -6.499 -7.054 3.088 1.00 97.12 89 GLN A O 1
ATOM 672 N N . ILE A 1 90 ? -7.618 -5.113 2.872 1.00 97.06 90 ILE A N 1
ATOM 673 C CA . ILE A 1 90 ? -6.454 -4.303 2.492 1.00 97.06 90 ILE A CA 1
ATOM 674 C C . ILE A 1 90 ? -5.605 -3.950 3.713 1.00 97.06 90 ILE A C 1
ATOM 676 O O . ILE A 1 90 ? -4.408 -4.223 3.732 1.00 97.06 90 ILE A O 1
ATOM 680 N N . PHE A 1 91 ? -6.225 -3.359 4.735 1.00 97.38 91 PHE A N 1
ATOM 681 C CA . PHE A 1 91 ? -5.545 -2.941 5.960 1.00 97.38 91 PHE A CA 1
ATOM 682 C C . PHE A 1 91 ? -5.918 -3.834 7.145 1.00 97.38 91 PHE A C 1
ATOM 684 O O . PHE A 1 91 ? -7.026 -4.373 7.229 1.00 97.38 91 PHE A O 1
ATOM 691 N N . LEU A 1 92 ? -4.985 -3.961 8.088 1.00 96.12 92 LEU A N 1
ATOM 692 C CA . LEU A 1 92 ? -5.202 -4.669 9.348 1.00 96.12 92 LEU A CA 1
ATOM 693 C C . LEU A 1 92 ? -6.098 -3.852 10.279 1.00 96.12 92 LEU A C 1
ATOM 695 O O . LEU A 1 92 ? -6.102 -2.624 10.224 1.00 96.12 92 LEU A O 1
ATOM 699 N N . ASP A 1 93 ? -6.827 -4.511 11.182 1.00 94.69 93 ASP A N 1
ATOM 700 C CA . ASP A 1 93 ? -7.393 -3.788 12.325 1.00 94.69 93 ASP A CA 1
ATOM 701 C C . ASP A 1 93 ? -6.296 -3.272 13.268 1.00 94.69 93 ASP A C 1
ATOM 703 O O . ASP A 1 93 ? -5.149 -3.716 13.226 1.00 94.69 93 ASP A O 1
ATOM 707 N N . GLY A 1 94 ? -6.650 -2.326 14.142 1.00 91.62 94 GLY A N 1
ATOM 708 C CA . GLY A 1 94 ? -5.675 -1.665 15.015 1.00 91.62 94 GLY A CA 1
ATOM 709 C C . GLY A 1 94 ? -4.922 -2.609 15.957 1.00 91.62 94 GLY A C 1
ATOM 710 O O . GLY A 1 94 ? -3.772 -2.333 16.311 1.00 91.62 94 GLY A O 1
ATOM 711 N N . GLY A 1 95 ? -5.531 -3.737 16.340 1.00 91.38 95 GLY A N 1
ATOM 712 C CA . GLY A 1 95 ? -4.891 -4.731 17.195 1.00 91.38 95 GLY A CA 1
ATOM 713 C C . GLY A 1 95 ? -3.761 -5.446 16.462 1.00 91.38 95 GLY A C 1
ATOM 714 O O . GLY A 1 95 ? -2.627 -5.481 16.945 1.00 91.38 95 GLY A O 1
ATOM 715 N N . ASP A 1 96 ? -4.055 -5.978 15.281 1.00 93.00 96 ASP A N 1
ATOM 716 C CA . ASP A 1 96 ? -3.065 -6.661 14.451 1.00 93.00 96 ASP A CA 1
ATOM 717 C C . ASP A 1 96 ? -2.036 -5.699 13.852 1.00 93.00 96 ASP A C 1
ATOM 719 O O . ASP A 1 96 ? -0.849 -6.035 13.800 1.00 93.00 96 ASP A O 1
ATOM 723 N N . GLN A 1 97 ? -2.441 -4.469 13.528 1.00 92.81 97 GLN A N 1
ATOM 724 C CA . GLN A 1 97 ? -1.530 -3.413 13.100 1.00 92.81 97 GLN A CA 1
ATOM 725 C C . GLN A 1 97 ? -0.449 -3.146 14.143 1.00 92.81 97 GLN A C 1
ATOM 727 O O . GLN A 1 97 ? 0.743 -3.159 13.834 1.00 92.81 97 GLN A O 1
ATOM 732 N N . THR A 1 98 ? -0.854 -2.951 15.399 1.00 90.00 98 THR A N 1
ATOM 733 C CA . THR A 1 98 ? 0.075 -2.675 16.501 1.00 90.00 98 THR A CA 1
ATOM 734 C C . THR A 1 98 ? 1.081 -3.811 16.676 1.00 90.00 98 THR A C 1
ATOM 736 O O . THR A 1 98 ? 2.280 -3.566 16.853 1.00 90.00 98 THR A O 1
ATOM 739 N N . LYS A 1 99 ? 0.619 -5.065 16.582 1.00 90.62 99 LYS A N 1
ATOM 740 C CA . LYS A 1 99 ? 1.500 -6.240 16.645 1.00 90.62 99 LYS A CA 1
ATOM 741 C C . LYS A 1 99 ? 2.499 -6.235 15.488 1.00 90.62 99 LYS A C 1
ATOM 743 O O . LYS A 1 99 ? 3.684 -6.446 15.721 1.00 90.62 99 LYS A O 1
ATOM 748 N N . CYS A 1 100 ? 2.050 -5.955 14.266 1.00 90.88 100 CYS A N 1
ATOM 749 C CA . CYS A 1 100 ? 2.898 -5.974 13.075 1.00 90.88 100 CYS A CA 1
ATOM 750 C C . CYS A 1 100 ? 3.936 -4.863 13.025 1.00 90.88 100 CYS A C 1
ATOM 752 O O . CYS A 1 100 ? 5.105 -5.145 12.770 1.00 90.88 100 CYS A O 1
ATOM 754 N N . VAL A 1 101 ? 3.552 -3.631 13.355 1.00 87.69 101 VAL A N 1
ATOM 755 C CA . VAL A 1 101 ? 4.509 -2.525 13.486 1.00 87.69 101 VAL A CA 1
ATOM 756 C C . VAL A 1 101 ? 5.545 -2.848 14.566 1.00 87.69 101 VAL A C 1
ATOM 758 O O . VAL A 1 101 ? 6.730 -2.595 14.378 1.00 87.69 101 VAL A O 1
ATOM 761 N N . THR A 1 102 ? 5.137 -3.479 15.672 1.00 86.31 102 THR A N 1
ATOM 762 C CA . THR A 1 102 ? 6.071 -3.921 16.721 1.00 86.31 102 THR A CA 1
ATOM 763 C C . THR A 1 102 ? 7.021 -5.015 16.230 1.00 86.31 102 THR A C 1
ATOM 765 O O . THR A 1 102 ? 8.210 -4.954 16.528 1.00 86.31 102 THR A O 1
ATOM 768 N N . SER A 1 103 ? 6.538 -5.985 15.450 1.00 84.94 103 SER A N 1
ATOM 769 C CA . SER A 1 103 ? 7.391 -7.008 14.833 1.00 84.94 103 SER A CA 1
ATOM 770 C C . SER A 1 103 ? 8.373 -6.419 13.815 1.00 84.94 103 SER A C 1
ATOM 772 O O . SER A 1 103 ? 9.508 -6.872 13.752 1.00 84.94 103 SER A O 1
ATOM 774 N N . LEU A 1 104 ? 8.006 -5.375 13.067 1.00 81.25 104 LEU A N 1
ATOM 775 C CA . LEU A 1 104 ? 8.941 -4.707 12.151 1.00 81.25 104 LEU A CA 1
ATOM 776 C C . LEU A 1 104 ? 10.120 -4.053 12.882 1.00 81.25 104 LEU A C 1
ATOM 778 O O . LEU A 1 104 ? 11.244 -4.090 12.384 1.00 81.25 104 LEU A O 1
ATOM 782 N N . LYS A 1 105 ? 9.906 -3.570 14.113 1.00 73.94 105 LYS A N 1
ATOM 783 C CA . LYS A 1 105 ? 10.985 -3.008 14.944 1.00 73.94 105 LYS A CA 1
ATOM 784 C C . LYS A 1 105 ? 12.096 -4.001 15.270 1.00 73.94 105 LYS A C 1
ATOM 786 O O . LYS A 1 105 ? 13.218 -3.580 15.533 1.00 73.94 105 LYS A O 1
ATOM 791 N N . SER A 1 106 ? 11.813 -5.308 15.289 1.00 66.50 106 SER A N 1
ATOM 792 C CA . SER A 1 106 ? 12.873 -6.298 15.518 1.00 66.50 106 SER A CA 1
ATOM 793 C C . SER A 1 106 ? 13.809 -6.442 14.320 1.00 66.50 106 SER A C 1
ATOM 795 O O . SER A 1 106 ? 14.918 -6.941 14.486 1.00 66.50 106 SER A O 1
ATOM 797 N N . PHE A 1 107 ? 13.371 -6.013 13.132 1.00 64.25 107 PHE A N 1
ATOM 798 C CA . PHE A 1 107 ? 14.191 -5.996 11.923 1.00 64.25 107 PHE A CA 1
ATOM 799 C C . PHE A 1 107 ? 14.929 -4.664 11.746 1.00 64.25 107 PHE A C 1
ATOM 801 O O . PHE A 1 107 ? 16.055 -4.669 11.256 1.00 64.25 107 PHE A O 1
ATOM 808 N N . ASP A 1 108 ? 14.335 -3.552 12.192 1.00 64.69 108 ASP A N 1
ATOM 809 C CA . ASP A 1 108 ? 14.978 -2.239 12.224 1.00 64.69 108 ASP A CA 1
ATOM 810 C C . ASP A 1 108 ? 14.484 -1.392 13.413 1.00 64.69 108 ASP A C 1
ATOM 812 O O . ASP A 1 108 ? 13.300 -1.072 13.547 1.00 64.69 108 ASP A O 1
ATOM 816 N N . GLY A 1 109 ? 15.416 -1.008 14.289 1.00 58.97 109 GLY A N 1
ATOM 817 C CA . GLY A 1 109 ? 15.132 -0.238 15.503 1.00 58.97 109 GLY A CA 1
ATOM 818 C C . GLY A 1 109 ? 14.565 1.163 15.242 1.00 58.97 109 GLY A C 1
ATOM 819 O O . GLY A 1 109 ? 13.976 1.751 16.152 1.00 58.97 109 GLY A O 1
ATOM 820 N N . ASN A 1 110 ? 14.682 1.673 14.011 1.00 60.88 110 ASN A N 1
ATOM 821 C CA . ASN A 1 110 ? 14.240 3.013 13.620 1.00 60.88 110 ASN A CA 1
ATOM 822 C C . ASN A 1 110 ? 12.791 3.080 13.103 1.00 60.88 110 ASN A C 1
ATOM 824 O O . ASN A 1 110 ? 12.309 4.167 12.804 1.00 60.88 110 ASN A O 1
ATOM 828 N N . VAL A 1 111 ? 12.049 1.963 13.072 1.00 65.44 111 VAL A N 1
ATOM 829 C CA . VAL A 1 111 ? 10.661 1.928 12.553 1.00 65.44 111 VAL A CA 1
ATOM 830 C C . VAL A 1 111 ? 9.647 2.632 13.481 1.00 65.44 111 VAL A C 1
ATOM 832 O O . VAL A 1 111 ? 8.490 2.880 13.129 1.00 65.44 111 VAL A O 1
ATOM 835 N N . THR A 1 112 ? 10.055 2.983 14.706 1.00 65.00 112 THR A N 1
ATOM 836 C CA . THR A 1 112 ? 9.185 3.723 15.630 1.00 65.00 112 THR A CA 1
ATOM 837 C C . THR A 1 112 ? 8.982 5.151 15.137 1.00 65.00 112 THR A C 1
ATOM 839 O O . THR A 1 112 ? 9.921 5.935 15.111 1.00 65.00 112 THR A O 1
ATOM 842 N N . GLY A 1 113 ? 7.732 5.497 14.825 1.00 74.00 113 GLY A N 1
ATOM 843 C CA . GLY A 1 113 ? 7.385 6.821 14.320 1.00 74.00 113 GLY A CA 1
ATOM 844 C C . GLY A 1 113 ? 7.417 6.924 12.800 1.00 74.00 113 GLY A C 1
ATOM 845 O O . GLY A 1 113 ? 7.380 8.034 12.306 1.00 74.00 113 GLY A O 1
ATOM 846 N N . CYS A 1 114 ? 7.447 5.808 12.064 1.00 82.75 114 CYS A N 1
ATOM 847 C CA . CYS A 1 114 ? 7.375 5.808 10.601 1.00 82.75 114 CYS A CA 1
ATOM 848 C C . CYS A 1 114 ? 5.965 6.020 10.022 1.00 82.75 114 CYS A C 1
ATOM 850 O O . CYS A 1 114 ? 5.807 6.024 8.807 1.00 82.75 114 CYS A O 1
ATOM 852 N N . GLY A 1 115 ? 4.925 6.190 10.844 1.00 86.06 115 GLY A N 1
ATOM 853 C CA . GLY A 1 115 ? 3.578 6.494 10.353 1.00 86.06 115 GLY A CA 1
ATOM 854 C C . GLY A 1 115 ? 2.792 5.290 9.825 1.00 86.06 115 GLY A C 1
ATOM 855 O O . GLY A 1 115 ? 1.706 5.475 9.277 1.00 86.06 115 GLY A O 1
ATOM 856 N N . PHE A 1 116 ? 3.290 4.058 9.985 1.00 88.69 116 PHE A N 1
ATOM 857 C CA . PHE A 1 116 ? 2.645 2.842 9.460 1.00 88.69 116 PHE A CA 1
ATOM 858 C C . PHE A 1 116 ? 1.251 2.640 10.061 1.00 88.69 116 PHE A C 1
ATOM 860 O O . PHE A 1 116 ? 0.339 2.157 9.399 1.00 88.69 116 PHE A O 1
ATOM 867 N N . GLU A 1 117 ? 1.059 3.049 11.313 1.00 88.31 117 GLU A N 1
ATOM 868 C CA . GLU A 1 117 ? -0.215 3.060 12.033 1.00 88.31 117 GLU A CA 1
ATOM 869 C C . GLU A 1 117 ? -1.327 3.852 11.329 1.00 88.31 117 GLU A C 1
ATOM 871 O O . GLU A 1 117 ? -2.504 3.613 11.597 1.00 88.31 117 GLU A O 1
ATOM 876 N N . ARG A 1 118 ? -0.991 4.751 10.396 1.00 89.94 118 ARG A N 1
ATOM 877 C CA . ARG A 1 118 ? -1.980 5.476 9.584 1.00 89.94 118 ARG A CA 1
ATOM 878 C C . ARG A 1 118 ? -2.714 4.550 8.607 1.00 89.94 118 ARG A C 1
ATOM 880 O O . ARG A 1 118 ? -3.847 4.843 8.242 1.00 89.94 118 ARG A O 1
ATOM 887 N N . LEU A 1 119 ? -2.113 3.417 8.229 1.00 93.62 119 LEU A N 1
ATOM 888 C CA . LEU A 1 119 ? -2.719 2.387 7.377 1.00 93.62 119 LEU A CA 1
ATOM 889 C C . LEU A 1 119 ? -3.452 1.331 8.218 1.00 93.62 119 LEU A C 1
ATOM 891 O O . LEU A 1 119 ? -3.132 0.144 8.188 1.00 93.62 119 LEU A O 1
ATOM 895 N N . THR A 1 120 ? -4.433 1.782 9.002 1.00 94.75 120 THR A N 1
ATOM 896 C CA . THR A 1 120 ? -5.239 0.928 9.886 1.00 94.75 120 THR A CA 1
ATOM 897 C C . THR A 1 120 ? -6.698 0.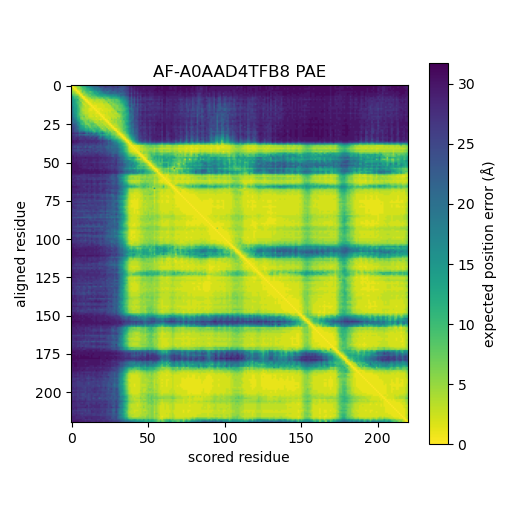931 9.461 1.00 94.75 120 THR A C 1
ATOM 899 O O . THR A 1 120 ? -7.288 1.982 9.217 1.00 94.75 120 THR A O 1
ATOM 902 N N . ARG A 1 121 ? -7.316 -0.247 9.452 1.00 93.94 121 ARG A N 1
ATOM 903 C CA . ARG A 1 121 ? -8.734 -0.418 9.156 1.00 93.94 121 ARG A CA 1
ATOM 904 C C . ARG A 1 121 ? -9.624 0.166 10.248 1.00 93.94 121 ARG A C 1
ATOM 906 O O . ARG A 1 121 ? -9.425 -0.102 11.433 1.00 93.94 121 ARG A O 1
ATOM 913 N N . GLY A 1 122 ? -10.674 0.869 9.823 1.00 84.94 122 GLY A N 1
ATOM 914 C CA . GLY A 1 122 ? -11.755 1.338 10.697 1.00 84.94 122 GLY A CA 1
ATOM 915 C C . GLY A 1 122 ? -11.792 2.847 10.945 1.00 84.94 122 GLY A C 1
ATOM 916 O O . GLY A 1 122 ? -12.621 3.298 11.729 1.00 84.94 122 GLY A O 1
ATOM 917 N N . GLY A 1 123 ? -10.948 3.632 10.269 1.00 81.38 123 GLY A N 1
ATOM 918 C CA . GLY A 1 123 ? -11.001 5.099 10.297 1.00 81.38 123 GLY A CA 1
ATOM 919 C C . GLY A 1 123 ? -12.118 5.719 9.443 1.00 81.38 123 GLY A C 1
ATOM 920 O O . GLY A 1 123 ? -12.341 6.923 9.527 1.00 81.38 123 GLY A O 1
ATOM 921 N N . GLY A 1 124 ? -12.834 4.916 8.644 1.00 83.56 124 GLY A N 1
ATOM 922 C CA . GLY A 1 124 ? -13.774 5.385 7.618 1.00 83.56 124 GLY A CA 1
ATOM 923 C C . GLY A 1 124 ? -13.117 5.528 6.240 1.00 83.56 124 GLY A C 1
ATOM 924 O O . GLY A 1 124 ? -11.916 5.296 6.096 1.00 83.56 124 GLY A O 1
ATOM 925 N N . GLY A 1 125 ? -13.902 5.868 5.214 1.00 88.50 125 GLY A N 1
ATOM 926 C CA . GLY A 1 125 ? -13.375 6.109 3.864 1.00 88.50 125 GLY A CA 1
ATOM 927 C C . GLY A 1 125 ? -12.584 4.921 3.305 1.00 88.50 125 GLY A C 1
ATOM 928 O O . GLY A 1 125 ? -12.955 3.769 3.527 1.00 88.50 125 GLY A O 1
ATOM 929 N N . CYS A 1 126 ? -11.471 5.178 2.627 1.00 92.75 126 CYS A N 1
ATOM 930 C CA . CYS A 1 126 ? -10.632 4.135 2.036 1.00 92.75 126 CYS A CA 1
ATOM 931 C C . CYS A 1 126 ? -9.969 3.213 3.066 1.00 92.75 126 CYS A C 1
ATOM 933 O O . CYS A 1 126 ? -9.610 2.084 2.736 1.00 92.75 126 CYS A O 1
ATOM 935 N N . SER A 1 127 ? -9.856 3.630 4.333 1.00 93.69 127 SER A N 1
ATOM 936 C CA . SER A 1 127 ? -9.314 2.758 5.384 1.00 93.69 127 SER A CA 1
ATOM 937 C C . SER A 1 127 ? -10.191 1.525 5.640 1.00 93.69 127 SER A C 1
ATOM 939 O O . SER A 1 127 ? -9.709 0.517 6.152 1.00 93.69 127 SER A O 1
ATOM 941 N N . GLN A 1 128 ? -11.482 1.579 5.294 1.00 93.56 128 GLN A N 1
ATOM 942 C CA . GLN A 1 128 ? -12.411 0.458 5.466 1.00 93.56 128 GLN A CA 1
ATOM 943 C C . GLN A 1 128 ? -12.568 -0.394 4.200 1.00 93.56 128 GLN A C 1
ATOM 945 O O . GLN A 1 128 ? -13.323 -1.364 4.221 1.00 93.56 128 GLN A O 1
ATOM 950 N N . PHE A 1 129 ? -11.894 -0.029 3.105 1.00 94.94 129 PHE A N 1
ATOM 951 C CA . PHE A 1 129 ? -12.062 -0.706 1.828 1.00 94.94 129 PHE A CA 1
ATOM 952 C C . PHE A 1 129 ? -11.461 -2.112 1.861 1.00 94.94 129 PHE A C 1
ATOM 954 O O . PHE A 1 129 ? -10.337 -2.350 2.309 1.00 94.94 129 PHE A O 1
ATOM 961 N N . SER A 1 130 ? -12.227 -3.055 1.333 1.00 96.69 130 SER A N 1
ATOM 962 C CA . SER A 1 130 ? -11.727 -4.322 0.821 1.00 96.69 130 SER A CA 1
ATOM 963 C C . SER A 1 130 ? -11.212 -4.155 -0.612 1.00 96.69 130 SER A C 1
ATOM 965 O O . SER A 1 130 ? -11.407 -3.123 -1.258 1.00 96.69 130 SER A O 1
ATOM 967 N N . MET A 1 131 ? -10.599 -5.203 -1.159 1.00 96.62 131 MET A N 1
ATOM 968 C CA . MET A 1 131 ? -10.233 -5.233 -2.578 1.00 96.62 131 MET A CA 1
ATOM 969 C C . MET A 1 131 ? -11.435 -4.994 -3.505 1.00 96.62 131 MET A C 1
ATOM 971 O O . MET A 1 131 ? -11.295 -4.303 -4.513 1.00 96.62 131 MET A O 1
ATOM 975 N N . ALA A 1 132 ? -12.610 -5.526 -3.150 1.00 96.81 132 ALA A N 1
ATOM 976 C CA . ALA A 1 132 ? -13.840 -5.331 -3.917 1.00 96.81 132 ALA A CA 1
ATOM 977 C C . ALA A 1 132 ? -14.346 -3.880 -3.832 1.00 96.81 132 ALA A C 1
ATOM 979 O O . ALA A 1 132 ? -14.874 -3.340 -4.806 1.00 96.81 132 ALA A O 1
ATOM 980 N N . ASP A 1 133 ? -14.147 -3.218 -2.690 1.00 95.69 133 ASP A N 1
ATOM 981 C CA . ASP A 1 133 ? -14.488 -1.802 -2.537 1.00 95.69 133 ASP A CA 1
ATOM 982 C C . ASP A 1 133 ? -13.559 -0.917 -3.373 1.00 95.69 133 ASP A C 1
ATOM 984 O O . ASP A 1 133 ? -14.035 0.010 -4.022 1.00 95.69 133 ASP A O 1
ATOM 988 N N . VAL A 1 134 ? -12.259 -1.233 -3.441 1.00 95.31 134 VAL A N 1
ATOM 989 C CA . VAL A 1 134 ? -11.329 -0.547 -4.356 1.00 95.31 134 VAL A CA 1
ATOM 990 C C . VAL A 1 134 ? -11.760 -0.721 -5.807 1.00 95.31 134 VAL A C 1
ATOM 992 O O . VAL A 1 134 ? -11.799 0.254 -6.546 1.00 95.31 134 VAL A O 1
ATOM 995 N N . GLU A 1 135 ? -12.122 -1.932 -6.227 1.00 95.12 135 GLU A N 1
ATOM 996 C CA . GLU A 1 135 ? -12.567 -2.173 -7.604 1.00 95.12 135 GLU A CA 1
ATOM 997 C C . GLU A 1 135 ? -13.854 -1.410 -7.946 1.00 95.12 135 GLU A C 1
ATOM 999 O O . GLU A 1 135 ? -13.962 -0.824 -9.022 1.00 95.12 135 GLU A O 1
ATOM 1004 N N . SER A 1 136 ? -14.815 -1.372 -7.022 1.00 95.12 136 SER A N 1
ATOM 1005 C CA . SER A 1 136 ? -16.107 -0.718 -7.249 1.00 95.12 136 SER A CA 1
ATOM 1006 C C . SER A 1 136 ? -16.073 0.807 -7.114 1.00 95.12 136 SER A C 1
ATOM 1008 O O . SER A 1 136 ? -16.826 1.481 -7.816 1.00 95.12 136 SER A O 1
ATOM 1010 N N . ASN A 1 137 ? -15.219 1.363 -6.247 1.00 92.62 137 ASN A N 1
ATOM 1011 C CA . ASN A 1 137 ? -15.187 2.803 -5.958 1.00 92.62 137 ASN A CA 1
ATOM 1012 C C . ASN A 1 137 ? -14.001 3.535 -6.598 1.00 92.62 137 ASN A C 1
ATOM 1014 O O . ASN A 1 137 ? -14.114 4.727 -6.859 1.00 92.62 137 ASN A O 1
ATOM 1018 N N . LEU A 1 138 ? -12.883 2.842 -6.833 1.00 92.62 138 LEU A N 1
ATOM 1019 C CA . LEU A 1 138 ? -11.617 3.398 -7.336 1.00 92.62 138 LEU A CA 1
ATOM 1020 C C . LEU A 1 138 ? -11.077 2.593 -8.532 1.00 92.62 138 LEU A C 1
ATOM 1022 O O . LEU A 1 138 ? -9.872 2.544 -8.781 1.00 92.62 138 LEU A O 1
ATOM 1026 N N . GLY A 1 139 ? -11.952 1.893 -9.260 1.00 93.00 139 GLY A N 1
ATOM 1027 C CA . GLY A 1 139 ? -11.545 1.006 -10.351 1.00 93.00 139 GLY A CA 1
ATOM 1028 C C . GLY A 1 139 ? -10.847 1.738 -11.501 1.00 93.00 139 GLY A C 1
ATOM 1029 O O . GLY A 1 139 ? -9.908 1.200 -12.090 1.00 93.00 139 GLY A O 1
ATOM 1030 N N . HIS A 1 140 ? -11.260 2.976 -11.794 1.00 93.12 140 HIS A N 1
ATOM 1031 C CA . HIS A 1 140 ? -10.633 3.803 -12.826 1.00 93.12 140 HIS A CA 1
ATOM 1032 C C . HIS A 1 140 ? -9.213 4.211 -12.417 1.00 93.12 140 HIS A C 1
ATOM 1034 O O . HIS A 1 140 ? -8.267 3.988 -13.166 1.00 93.12 140 HIS A O 1
ATOM 1040 N N . GLU A 1 141 ? -9.059 4.731 -11.202 1.00 92.88 141 GLU A N 1
ATOM 1041 C CA . GLU A 1 141 ? -7.787 5.106 -10.587 1.00 92.88 141 GLU A CA 1
ATOM 1042 C C . GLU A 1 141 ? -6.839 3.906 -10.503 1.00 92.88 141 GLU A C 1
ATOM 1044 O O . GLU A 1 141 ? -5.682 3.991 -10.911 1.00 92.88 141 GLU A O 1
ATOM 1049 N N . SER A 1 142 ? -7.351 2.758 -10.050 1.00 93.75 142 SER A N 1
ATOM 1050 C CA . SER A 1 142 ? -6.599 1.506 -9.969 1.00 93.75 142 SER A CA 1
ATOM 1051 C C . SER A 1 142 ? -6.108 1.042 -11.336 1.00 93.75 142 SER A C 1
ATOM 1053 O O . SER A 1 142 ? -4.960 0.623 -11.446 1.00 93.75 142 SER A O 1
ATOM 1055 N N . THR A 1 143 ? -6.949 1.127 -12.369 1.00 94.31 143 THR A N 1
ATOM 1056 C CA . THR A 1 143 ? -6.576 0.741 -13.739 1.00 94.31 143 THR A CA 1
ATOM 1057 C C . THR A 1 143 ? -5.566 1.721 -14.337 1.00 94.31 143 THR A C 1
ATOM 1059 O O . THR A 1 143 ? -4.617 1.298 -14.995 1.00 94.31 143 THR A O 1
ATOM 1062 N N . SER A 1 144 ? -5.743 3.025 -14.098 1.00 93.62 144 SER A N 1
ATOM 1063 C CA . SER A 1 144 ? -4.816 4.070 -14.548 1.00 93.62 144 SER A CA 1
ATOM 1064 C C . SER A 1 144 ? -3.427 3.853 -13.953 1.00 93.62 144 SER A C 1
ATOM 1066 O O . SER A 1 144 ? -2.451 3.758 -14.693 1.00 93.62 144 SER A O 1
ATOM 1068 N N . LEU A 1 145 ? -3.351 3.667 -12.630 1.00 94.06 145 LEU A N 1
ATOM 1069 C CA . LEU A 1 145 ? -2.090 3.414 -11.940 1.00 94.06 145 LEU A CA 1
ATOM 1070 C C . LEU A 1 145 ? -1.425 2.120 -12.425 1.00 94.06 145 LEU A C 1
ATOM 1072 O O . LEU A 1 145 ? -0.225 2.101 -12.674 1.00 94.06 145 LEU A O 1
ATOM 1076 N N . GLU A 1 146 ? -2.186 1.036 -12.590 1.00 93.31 146 GLU A N 1
ATOM 1077 C CA . GLU A 1 146 ? -1.641 -0.235 -13.075 1.00 93.31 146 GLU A CA 1
ATOM 1078 C C . GLU A 1 146 ? -0.998 -0.100 -14.461 1.00 93.31 146 GLU A C 1
ATOM 1080 O O . GLU A 1 146 ? 0.115 -0.586 -14.681 1.00 93.31 146 GLU A O 1
ATOM 1085 N N . ASN A 1 147 ? -1.679 0.578 -15.385 1.00 92.00 147 ASN A N 1
ATOM 1086 C CA . ASN A 1 147 ? -1.189 0.779 -16.744 1.00 92.00 147 ASN A CA 1
ATOM 1087 C C . ASN A 1 147 ? 0.037 1.696 -16.772 1.00 92.00 147 ASN A C 1
ATOM 1089 O O . ASN A 1 147 ? 1.039 1.357 -17.401 1.00 92.00 147 ASN A O 1
ATOM 1093 N N . ASP A 1 148 ? -0.016 2.816 -16.053 1.00 92.88 148 ASP A N 1
ATOM 1094 C CA . ASP A 1 148 ? 1.059 3.810 -16.046 1.00 92.88 148 ASP A CA 1
ATOM 1095 C C . ASP A 1 148 ? 2.310 3.329 -15.301 1.00 92.88 148 ASP A C 1
ATOM 1097 O O . ASP A 1 148 ? 3.414 3.788 -15.587 1.00 92.88 148 ASP A O 1
ATOM 1101 N N . CYS A 1 149 ? 2.158 2.364 -14.390 1.00 91.31 149 CYS A N 1
ATOM 1102 C CA . CYS A 1 149 ? 3.254 1.705 -13.684 1.00 91.31 149 CYS A CA 1
ATOM 1103 C C . CYS A 1 149 ? 3.647 0.343 -14.290 1.00 91.31 149 CYS A C 1
ATOM 1105 O O . CYS A 1 149 ? 4.306 -0.466 -13.630 1.00 91.31 149 CYS A O 1
ATOM 1107 N N . THR A 1 150 ? 3.228 0.024 -15.519 1.00 88.19 150 THR A N 1
ATOM 1108 C CA . THR A 1 150 ? 3.632 -1.220 -16.188 1.00 88.19 150 THR A CA 1
ATOM 1109 C C . THR A 1 150 ? 4.971 -1.040 -16.903 1.00 88.19 150 THR A C 1
ATOM 1111 O O . THR A 1 150 ? 5.082 -0.300 -17.874 1.00 88.19 150 THR A O 1
ATOM 1114 N N . TYR A 1 151 ? 5.986 -1.781 -16.451 1.00 77.12 151 TYR A N 1
ATOM 1115 C CA . TYR A 1 151 ? 7.319 -1.810 -17.054 1.00 77.12 151 TYR A CA 1
ATOM 1116 C C . TYR A 1 151 ? 7.450 -3.039 -17.968 1.00 77.12 151 TYR A C 1
ATOM 1118 O O . TYR A 1 151 ? 7.574 -4.166 -17.486 1.00 77.12 151 TYR A O 1
ATOM 1126 N N . SER A 1 152 ? 7.402 -2.842 -19.289 1.00 67.06 152 SER A N 1
ATOM 1127 C CA . SER A 1 152 ? 7.618 -3.916 -20.272 1.00 67.06 152 SER A CA 1
ATOM 1128 C C . SER A 1 152 ? 9.114 -4.190 -20.433 1.00 67.06 152 SER A C 1
ATOM 1130 O O . SER A 1 152 ? 9.895 -3.274 -20.671 1.00 67.06 152 SER A O 1
ATOM 1132 N N . SER A 1 153 ? 9.540 -5.454 -20.337 1.00 57.75 153 SER A N 1
ATOM 1133 C CA . SER A 1 153 ? 10.941 -5.837 -20.583 1.00 57.75 153 SER A CA 1
ATOM 1134 C C . SER A 1 153 ? 11.327 -5.843 -22.065 1.00 57.75 153 SER A C 1
ATOM 1136 O O . SER A 1 153 ? 12.502 -6.013 -22.379 1.00 57.75 153 SER A O 1
ATOM 1138 N N . ASN A 1 154 ? 10.341 -5.748 -22.961 1.00 57.94 154 ASN A N 1
ATOM 1139 C CA . ASN A 1 154 ? 10.504 -5.996 -24.395 1.00 57.94 154 ASN A CA 1
ATOM 1140 C C . ASN A 1 154 ? 10.477 -4.718 -25.239 1.00 57.94 154 ASN A C 1
ATOM 1142 O O . ASN A 1 154 ? 10.760 -4.786 -26.432 1.00 57.94 154 ASN A O 1
ATOM 1146 N N . ASP A 1 155 ? 10.158 -3.580 -24.630 1.00 55.06 155 ASP A N 1
ATOM 1147 C CA . ASP A 1 155 ? 10.141 -2.284 -25.292 1.00 55.06 155 ASP A CA 1
ATOM 1148 C C . ASP A 1 155 ? 11.340 -1.461 -24.812 1.00 55.06 155 ASP A C 1
ATOM 1150 O O . ASP A 1 155 ? 11.704 -1.513 -23.636 1.00 55.06 155 ASP A O 1
ATOM 1154 N N . GLU A 1 156 ? 11.940 -0.663 -25.698 1.00 62.97 156 GLU A N 1
ATOM 1155 C CA . GLU A 1 156 ? 12.901 0.401 -25.351 1.00 62.97 156 GLU A CA 1
ATOM 1156 C C . GLU A 1 156 ? 12.196 1.544 -24.585 1.00 62.97 156 GLU A C 1
ATOM 1158 O O . GLU A 1 156 ? 12.335 2.723 -24.906 1.00 62.97 156 GLU A O 1
ATOM 1163 N N . GLN A 1 157 ? 11.355 1.212 -23.605 1.00 67.19 157 GLN A N 1
ATOM 1164 C CA . GLN A 1 157 ? 10.672 2.192 -22.782 1.00 67.19 157 GLN A CA 1
ATOM 1165 C C . GLN A 1 157 ? 11.684 2.851 -21.851 1.00 67.19 157 GLN A C 1
ATOM 1167 O O . GLN A 1 157 ? 12.346 2.196 -21.043 1.00 67.19 157 GLN A O 1
ATOM 1172 N N . ASP A 1 158 ? 11.782 4.173 -21.961 1.00 83.25 158 ASP A N 1
ATOM 1173 C CA . ASP A 1 158 ? 12.562 4.984 -21.040 1.00 83.25 158 ASP A CA 1
ATOM 1174 C C . ASP A 1 158 ? 11.971 4.854 -19.630 1.00 83.25 158 ASP A C 1
ATOM 1176 O O . ASP A 1 158 ? 10.834 5.260 -19.368 1.00 83.25 158 ASP A O 1
ATOM 1180 N N . TRP A 1 159 ? 12.766 4.294 -18.716 1.00 84.75 159 TRP A N 1
ATOM 1181 C CA . TRP A 1 159 ? 12.434 4.154 -17.301 1.00 84.75 159 TRP A CA 1
ATOM 1182 C C . TRP A 1 159 ? 11.921 5.465 -16.697 1.00 84.75 159 TRP A C 1
ATOM 1184 O O . TRP A 1 159 ? 10.974 5.450 -15.909 1.00 84.75 159 TRP A O 1
ATOM 1194 N N . ASN A 1 160 ? 12.516 6.598 -17.083 1.00 86.94 160 ASN A N 1
ATOM 1195 C CA . ASN A 1 160 ? 12.135 7.906 -16.560 1.00 86.94 160 ASN A CA 1
ATOM 1196 C C . ASN A 1 160 ? 10.730 8.303 -17.013 1.00 86.94 160 ASN A C 1
ATOM 1198 O O . ASN A 1 160 ? 9.967 8.851 -16.223 1.00 86.94 160 ASN A O 1
ATOM 1202 N N . GLN A 1 161 ? 10.366 7.988 -18.259 1.00 88.81 161 GLN A N 1
ATOM 1203 C CA . GLN A 1 161 ? 9.040 8.286 -18.789 1.00 88.81 161 GLN A CA 1
ATOM 1204 C C . GLN A 1 161 ? 7.965 7.428 -18.117 1.00 88.81 161 GLN A C 1
ATOM 1206 O O . GLN A 1 161 ? 6.936 7.961 -17.706 1.00 88.81 161 GLN A O 1
ATOM 1211 N N . VAL A 1 162 ? 8.203 6.118 -17.974 1.00 89.81 162 VAL A N 1
ATOM 1212 C CA . VAL A 1 162 ? 7.252 5.218 -17.297 1.00 89.81 162 VAL A CA 1
ATOM 1213 C C . VAL A 1 162 ? 7.100 5.624 -15.836 1.00 89.81 162 VAL A C 1
ATOM 1215 O O . VAL A 1 162 ? 5.983 5.775 -15.352 1.00 89.81 162 VAL A O 1
ATOM 1218 N N . CYS A 1 163 ? 8.210 5.886 -15.142 1.00 91.38 163 CYS A N 1
ATOM 1219 C CA . CYS A 1 163 ? 8.138 6.316 -13.754 1.00 91.38 163 CYS A CA 1
ATOM 1220 C C . CYS A 1 163 ? 7.434 7.674 -13.603 1.00 91.38 163 CYS A C 1
ATOM 1222 O O . CYS A 1 163 ? 6.577 7.821 -12.739 1.00 91.38 163 CYS A O 1
ATOM 1224 N N . SER A 1 164 ? 7.692 8.635 -14.493 1.00 91.25 164 SER A N 1
ATOM 1225 C CA . SER A 1 164 ? 6.986 9.920 -14.480 1.00 91.25 164 SER A CA 1
ATOM 1226 C C . SER A 1 164 ? 5.473 9.759 -14.668 1.00 91.25 164 SER A C 1
ATOM 1228 O O . SER A 1 164 ? 4.706 10.416 -13.964 1.00 91.25 164 SER A O 1
ATOM 1230 N N . ASN A 1 165 ? 5.030 8.868 -15.561 1.00 92.75 165 ASN A N 1
ATOM 1231 C CA . ASN A 1 165 ? 3.607 8.570 -15.739 1.00 92.75 165 ASN A CA 1
ATOM 1232 C C . ASN A 1 165 ? 3.017 7.893 -14.493 1.00 92.75 165 ASN A C 1
ATOM 1234 O O . ASN A 1 165 ? 1.969 8.311 -14.007 1.00 92.75 165 ASN A O 1
ATOM 1238 N N . CYS A 1 166 ? 3.720 6.900 -13.943 1.00 93.38 166 CYS A N 1
ATOM 1239 C CA . CYS A 1 166 ? 3.340 6.199 -12.719 1.00 93.38 166 CYS A CA 1
ATOM 1240 C C . CYS A 1 166 ? 3.167 7.167 -11.533 1.00 93.38 166 CYS A C 1
ATOM 1242 O O . CYS A 1 166 ? 2.130 7.152 -10.870 1.00 93.38 166 CYS A O 1
ATOM 1244 N N . MET A 1 167 ? 4.132 8.069 -11.312 1.00 91.44 167 MET A N 1
ATOM 1245 C CA . MET A 1 167 ? 4.069 9.113 -10.278 1.00 91.44 167 MET A CA 1
ATOM 1246 C C . MET A 1 167 ? 2.899 10.068 -10.506 1.00 91.44 167 MET A C 1
ATOM 1248 O O . MET A 1 167 ? 2.186 10.408 -9.568 1.00 91.44 167 MET A O 1
ATOM 1252 N N . LYS A 1 168 ? 2.653 10.469 -11.755 1.00 91.44 168 LYS A N 1
ATOM 1253 C CA . LYS A 1 168 ? 1.529 11.347 -12.074 1.00 91.44 168 LYS A CA 1
ATOM 1254 C C . LYS A 1 168 ? 0.186 10.684 -11.761 1.00 91.44 168 LYS A C 1
ATOM 1256 O O . LYS A 1 168 ? -0.641 11.293 -11.093 1.00 91.44 168 LYS A O 1
ATOM 1261 N N . SER A 1 169 ? -0.009 9.431 -12.175 1.00 92.25 169 SER A N 1
ATOM 1262 C CA . SER A 1 169 ? -1.208 8.656 -11.826 1.00 92.25 169 SER A CA 1
ATOM 1263 C C . SER A 1 169 ? -1.350 8.474 -10.311 1.00 92.25 169 SER A C 1
ATOM 1265 O O . SER A 1 169 ? -2.457 8.543 -9.777 1.00 92.25 169 SER A O 1
ATOM 1267 N N . TRP A 1 170 ? -0.235 8.294 -9.597 1.00 92.12 170 TRP A N 1
ATOM 1268 C CA . TRP A 1 170 ? -0.214 8.247 -8.136 1.00 92.12 170 TRP A CA 1
ATOM 1269 C C . TRP A 1 170 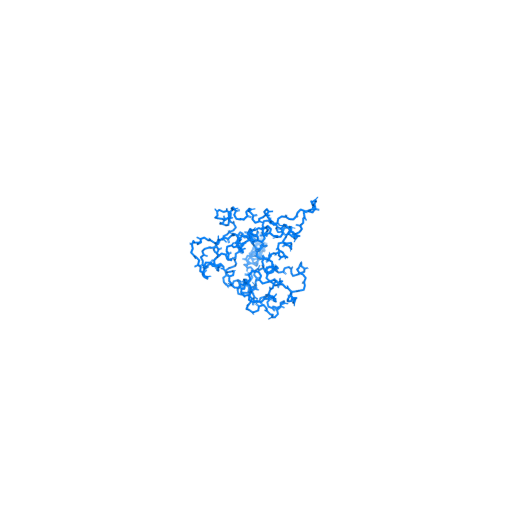? -0.710 9.550 -7.493 1.00 92.12 170 TRP A C 1
ATOM 1271 O O . TRP A 1 170 ? -1.564 9.526 -6.606 1.00 92.12 170 TRP A O 1
ATOM 1281 N N . GLU A 1 171 ? -0.212 10.695 -7.955 1.00 88.62 171 GLU A N 1
ATOM 1282 C CA . GLU A 1 171 ? -0.574 12.013 -7.431 1.00 88.62 171 GLU A CA 1
ATOM 1283 C C . GLU A 1 171 ? -1.994 12.447 -7.826 1.00 88.62 171 GLU A C 1
ATOM 1285 O O . GLU A 1 171 ? -2.699 13.058 -7.016 1.00 88.62 171 GLU A O 1
ATOM 1290 N N . ASP A 1 172 ? -2.440 12.098 -9.033 1.00 86.88 172 ASP A N 1
ATOM 1291 C CA . ASP A 1 172 ? -3.761 12.452 -9.562 1.00 86.88 172 ASP A CA 1
ATOM 1292 C C . ASP A 1 172 ? -4.903 11.722 -8.836 1.00 86.88 172 ASP A C 1
ATOM 1294 O O . ASP A 1 172 ? -6.042 12.204 -8.840 1.00 86.88 172 ASP A O 1
ATOM 1298 N N . MET A 1 173 ? -4.611 10.614 -8.142 1.00 83.56 173 MET A N 1
ATOM 1299 C CA . MET A 1 173 ? -5.556 9.979 -7.226 1.00 83.56 173 MET A CA 1
ATOM 1300 C C . MET A 1 173 ? -5.869 10.908 -6.055 1.00 83.56 173 MET A C 1
ATOM 1302 O O . MET A 1 173 ? -5.096 11.052 -5.103 1.00 83.56 173 MET A O 1
ATOM 1306 N N . LYS A 1 174 ? -7.045 11.524 -6.126 1.00 68.19 174 LYS A N 1
ATOM 1307 C CA . LYS A 1 174 ? -7.665 12.258 -5.026 1.00 68.19 174 LYS A CA 1
ATOM 1308 C C . LYS A 1 174 ? -8.598 11.293 -4.306 1.00 68.19 174 LYS A C 1
ATOM 1310 O O . LYS A 1 174 ? -9.313 10.538 -4.959 1.00 68.19 174 LYS A O 1
ATOM 1315 N N . GLY A 1 175 ? -8.576 11.287 -2.975 1.00 59.75 175 GLY A N 1
ATOM 1316 C CA . GLY A 1 175 ? -9.526 10.498 -2.189 1.00 59.75 175 GLY A CA 1
ATOM 1317 C C . GLY A 1 175 ? -10.979 10.908 -2.465 1.00 59.75 175 GLY A C 1
ATOM 1318 O O . GLY A 1 175 ? -11.266 11.779 -3.284 1.00 59.75 175 GLY A O 1
ATOM 1319 N N . SER A 1 176 ? -11.939 10.344 -1.735 1.00 51.31 176 SER A N 1
ATOM 1320 C CA . SER A 1 176 ? -13.371 10.610 -1.961 1.00 51.31 176 SER A CA 1
ATOM 1321 C C . SER A 1 176 ? -13.852 12.037 -1.607 1.00 51.31 176 SER A C 1
ATOM 1323 O O . SER A 1 176 ? -15.056 12.301 -1.631 1.00 51.31 176 SER A O 1
ATOM 1325 N N . SER A 1 177 ? -12.959 12.962 -1.240 1.00 47.28 177 SER A N 1
ATOM 1326 C CA . SER A 1 177 ? -13.283 14.321 -0.780 1.00 47.28 177 SER A CA 1
ATOM 1327 C C . SER A 1 177 ? -13.050 15.381 -1.870 1.00 47.28 177 SER A C 1
ATOM 1329 O O . SER A 1 177 ? -12.249 15.209 -2.784 1.00 47.28 177 SER A O 1
ATOM 1331 N N . LYS A 1 178 ? -13.817 16.479 -1.794 1.00 42.38 178 LYS A N 1
ATOM 1332 C CA . LYS A 1 178 ? -13.833 17.601 -2.754 1.00 42.38 178 LYS A CA 1
ATOM 1333 C C . LYS A 1 178 ? -13.346 18.931 -2.146 1.00 42.38 178 LYS A C 1
ATOM 1335 O O . LYS A 1 178 ? -13.719 19.984 -2.665 1.00 42.38 178 LYS A O 1
ATOM 1340 N N . HIS A 1 179 ? -12.609 18.939 -1.035 1.00 41.81 179 HIS A N 1
ATOM 1341 C CA . HIS A 1 179 ? -12.203 20.153 -0.309 1.00 41.81 179 HIS A CA 1
ATOM 1342 C C . HIS A 1 179 ? -10.773 20.082 0.248 1.00 41.81 179 HIS A C 1
ATOM 1344 O O . HIS A 1 179 ? -10.507 19.346 1.197 1.00 41.81 179 HIS A O 1
ATOM 1350 N N . GLY A 1 180 ? -9.912 20.966 -0.274 1.00 47.16 180 GLY A N 1
ATOM 1351 C CA . GLY A 1 180 ? -8.492 21.080 0.070 1.00 47.16 180 GLY A CA 1
ATOM 1352 C C . GLY A 1 180 ? -8.227 21.294 1.559 1.00 47.16 180 GLY A C 1
ATOM 1353 O O . GLY A 1 180 ? -8.628 22.312 2.124 1.00 47.16 180 GLY A O 1
ATOM 1354 N N . GLY A 1 181 ? -7.505 20.357 2.179 1.00 57.62 181 GLY A N 1
ATOM 1355 C CA . GLY A 1 181 ? -7.045 20.432 3.568 1.00 57.62 181 GLY A CA 1
ATOM 1356 C C . GLY A 1 181 ? -6.199 19.223 3.994 1.00 57.62 181 GLY A C 1
ATOM 1357 O O . GLY A 1 181 ? -6.095 18.234 3.276 1.00 57.62 181 GLY A O 1
ATOM 1358 N N . GLU A 1 182 ? -5.599 19.278 5.185 1.00 59.44 182 GLU A N 1
ATOM 1359 C CA . GLU A 1 182 ? -4.716 18.223 5.725 1.00 59.44 182 GLU A CA 1
ATOM 1360 C C . GLU A 1 182 ? -5.445 16.888 5.986 1.00 59.44 182 GLU A C 1
ATOM 1362 O O . GLU A 1 182 ? -4.897 15.804 5.766 1.00 59.44 182 GLU A O 1
ATOM 1367 N N . VAL A 1 183 ? -6.724 16.968 6.370 1.00 59.38 183 VAL A N 1
ATOM 1368 C CA . VAL A 1 183 ? -7.619 15.806 6.515 1.00 59.38 183 VAL A CA 1
ATOM 1369 C C . VAL A 1 183 ? -7.867 15.135 5.158 1.00 59.38 183 VAL A C 1
ATOM 1371 O O . VAL A 1 183 ? -7.861 13.911 5.067 1.00 59.38 183 VAL A O 1
ATOM 1374 N N . GLU A 1 184 ? -8.003 15.919 4.085 1.00 63.34 184 GLU A N 1
ATOM 1375 C CA . GLU A 1 184 ? -8.165 15.397 2.723 1.00 63.34 184 GLU A CA 1
ATOM 1376 C C . GLU A 1 184 ? -6.866 14.790 2.179 1.00 63.34 184 GLU A C 1
ATOM 1378 O O . GLU A 1 184 ? -6.919 13.772 1.486 1.00 63.34 184 GLU A O 1
ATOM 1383 N N . LYS A 1 185 ? -5.700 15.360 2.524 1.00 71.38 185 LYS A N 1
ATOM 1384 C CA . LYS A 1 185 ? -4.401 14.770 2.170 1.00 71.38 185 LYS A CA 1
ATOM 1385 C C . LYS A 1 185 ? -4.249 13.383 2.796 1.00 71.38 185 LYS A C 1
ATOM 1387 O O . LYS A 1 185 ? -3.925 12.436 2.091 1.00 71.38 185 LYS A O 1
ATOM 1392 N N . THR A 1 186 ? -4.560 13.249 4.087 1.00 80.12 186 THR A N 1
ATOM 1393 C CA . THR A 1 186 ? -4.461 11.958 4.789 1.00 80.12 186 THR A CA 1
ATOM 1394 C C . THR A 1 186 ? -5.414 10.914 4.211 1.00 80.12 186 THR A C 1
ATOM 1396 O O . THR A 1 186 ? -4.994 9.783 3.992 1.00 80.12 186 THR A O 1
ATOM 1399 N N . GLU A 1 187 ? -6.662 11.282 3.913 1.00 86.19 187 GLU A N 1
ATOM 1400 C CA . GLU A 1 187 ? -7.608 10.362 3.269 1.00 86.19 187 GLU A CA 1
ATOM 1401 C C . GLU A 1 187 ? -7.150 9.968 1.857 1.00 86.19 187 GLU A C 1
ATOM 1403 O O . GLU A 1 187 ? -7.190 8.795 1.497 1.00 86.19 187 GLU A O 1
ATOM 1408 N N . SER A 1 188 ? -6.655 10.928 1.068 1.00 88.69 188 SER A N 1
ATOM 1409 C CA . SER A 1 188 ? -6.130 10.659 -0.277 1.00 88.69 188 SER A CA 1
ATOM 1410 C C . SER A 1 188 ? -4.938 9.707 -0.236 1.00 88.69 188 SER A C 1
ATOM 1412 O O . SER A 1 188 ? -4.892 8.767 -1.024 1.00 88.69 188 SER A O 1
ATOM 1414 N N . ASP A 1 189 ? -4.015 9.890 0.710 1.00 91.19 189 ASP A N 1
ATOM 1415 C CA . ASP A 1 189 ? -2.886 8.979 0.902 1.00 91.19 189 ASP A CA 1
ATOM 1416 C C . ASP A 1 189 ? -3.373 7.570 1.265 1.00 91.19 189 ASP A C 1
ATOM 1418 O O . ASP A 1 189 ? -2.950 6.595 0.646 1.00 91.19 189 ASP A O 1
ATOM 1422 N N . VAL A 1 190 ? -4.328 7.442 2.194 1.00 93.50 190 VAL A N 1
ATOM 1423 C CA . VAL A 1 190 ? -4.916 6.137 2.545 1.00 93.50 190 VAL A CA 1
ATOM 1424 C C . VAL A 1 190 ? -5.571 5.476 1.326 1.00 93.50 190 VAL A C 1
ATOM 1426 O O . VAL A 1 190 ? -5.375 4.280 1.113 1.00 93.50 190 VAL A O 1
ATOM 1429 N N . CYS A 1 191 ? -6.294 6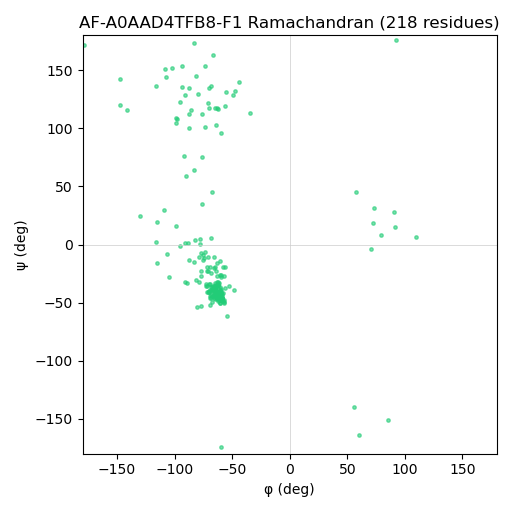.229 0.491 1.00 94.06 191 CYS A N 1
ATOM 1430 C CA . CYS A 1 191 ? -6.864 5.714 -0.758 1.00 94.06 191 CYS A CA 1
ATOM 1431 C C . CYS A 1 191 ? -5.794 5.243 -1.746 1.00 94.06 191 CYS A C 1
ATOM 1433 O O . CYS A 1 191 ? -5.914 4.148 -2.299 1.00 94.06 191 CYS A O 1
ATOM 1435 N N . ARG A 1 192 ? -4.728 6.026 -1.940 1.00 94.88 192 ARG A N 1
ATOM 1436 C CA . ARG A 1 192 ? -3.601 5.663 -2.810 1.00 94.88 192 ARG A CA 1
ATOM 1437 C C . ARG A 1 192 ? -2.946 4.363 -2.353 1.00 94.88 192 ARG A C 1
ATOM 1439 O O . ARG A 1 192 ? -2.745 3.455 -3.160 1.00 94.88 192 ARG A O 1
ATOM 1446 N N . PHE A 1 193 ? -2.694 4.221 -1.051 1.00 96.06 193 PHE A N 1
ATOM 1447 C CA . PHE A 1 193 ? -2.152 2.981 -0.497 1.00 96.06 193 PHE A CA 1
ATOM 1448 C C . PHE A 1 193 ? -3.136 1.815 -0.592 1.00 96.06 193 PHE A C 1
ATOM 1450 O O . PHE A 1 193 ? -2.705 0.697 -0.865 1.00 96.06 193 PHE A O 1
ATOM 1457 N N . ALA A 1 194 ? -4.443 2.047 -0.442 1.00 96.62 194 ALA A N 1
ATOM 1458 C CA . ALA A 1 194 ? -5.441 0.996 -0.619 1.00 96.62 194 ALA A CA 1
ATOM 1459 C C . ALA A 1 194 ? -5.444 0.453 -2.056 1.00 96.62 194 ALA A C 1
ATOM 1461 O O . ALA A 1 194 ? -5.439 -0.762 -2.270 1.00 96.62 194 ALA A O 1
ATOM 1462 N N . VAL A 1 195 ? -5.377 1.350 -3.043 1.00 96.88 195 VAL A N 1
ATOM 1463 C CA . VAL A 1 195 ? -5.239 0.994 -4.461 1.00 96.88 195 VAL A CA 1
ATOM 1464 C C . VAL A 1 195 ? -3.946 0.217 -4.700 1.00 96.88 195 VAL A C 1
ATOM 1466 O O . VAL A 1 195 ? -3.986 -0.873 -5.269 1.00 96.88 195 VAL A O 1
ATOM 1469 N N . LEU A 1 196 ? -2.809 0.723 -4.219 1.00 96.94 196 LEU A N 1
ATOM 1470 C CA . LEU A 1 196 ? -1.510 0.081 -4.412 1.00 96.94 196 LEU A CA 1
ATOM 1471 C C . LEU A 1 196 ? -1.452 -1.320 -3.793 1.00 96.94 196 LEU A C 1
ATOM 1473 O O . LEU A 1 196 ? -1.037 -2.263 -4.465 1.00 96.94 196 LEU A O 1
ATOM 1477 N N . VAL A 1 197 ? -1.919 -1.491 -2.554 1.00 97.69 197 VAL A N 1
ATOM 1478 C CA . VAL A 1 197 ? -2.001 -2.805 -1.893 1.00 97.69 197 VAL A CA 1
ATOM 1479 C C . VAL A 1 197 ? -2.912 -3.756 -2.675 1.00 97.69 197 VAL A C 1
ATOM 1481 O O . VAL A 1 197 ? -2.573 -4.930 -2.833 1.00 97.69 197 VAL A O 1
ATOM 1484 N N . SER A 1 198 ? -4.026 -3.264 -3.229 1.00 97.44 198 SER A N 1
ATOM 1485 C CA . SER A 1 198 ? -4.906 -4.060 -4.094 1.00 97.44 198 SER A CA 1
ATOM 1486 C C . SER A 1 198 ? -4.200 -4.509 -5.383 1.00 97.44 198 SER A C 1
ATOM 1488 O O . SER A 1 198 ? -4.306 -5.675 -5.769 1.00 97.44 198 SER A O 1
ATOM 1490 N N . LEU A 1 199 ? -3.412 -3.639 -6.023 1.00 96.62 199 LEU A N 1
ATOM 1491 C CA . LEU A 1 199 ? -2.629 -3.999 -7.212 1.00 96.62 199 LEU A CA 1
ATOM 1492 C C . LEU A 1 199 ? -1.507 -4.997 -6.899 1.00 96.62 199 LEU A C 1
ATOM 1494 O O . LEU A 1 199 ? -1.357 -5.989 -7.612 1.00 96.62 199 LEU A O 1
ATOM 1498 N N . ILE A 1 200 ? -0.762 -4.787 -5.809 1.00 95.50 200 ILE A N 1
ATOM 1499 C CA . ILE A 1 200 ? 0.264 -5.732 -5.338 1.00 95.50 200 ILE A CA 1
ATOM 1500 C C . ILE A 1 200 ? -0.366 -7.096 -5.053 1.00 95.50 200 ILE A C 1
ATOM 1502 O O . ILE A 1 200 ? 0.190 -8.117 -5.442 1.00 95.50 200 ILE A O 1
ATOM 1506 N N . SER A 1 201 ? -1.540 -7.121 -4.420 1.00 96.44 201 SER A N 1
ATOM 1507 C CA . SER A 1 201 ? -2.301 -8.344 -4.163 1.00 96.44 201 SER A CA 1
ATOM 1508 C C . SER A 1 201 ? -2.641 -9.093 -5.459 1.00 96.44 201 SER A C 1
ATOM 1510 O O . SER A 1 201 ? -2.352 -10.287 -5.579 1.00 96.44 201 SER A O 1
ATOM 1512 N N . LYS A 1 202 ? -3.171 -8.387 -6.470 1.00 95.44 202 LYS A N 1
ATOM 1513 C CA . LYS A 1 202 ? -3.490 -8.957 -7.793 1.00 95.44 202 LYS A CA 1
ATOM 1514 C C . LYS A 1 202 ? -2.249 -9.482 -8.523 1.00 95.44 202 LYS A C 1
ATOM 1516 O O . LYS A 1 202 ? -2.330 -10.482 -9.233 1.00 95.44 202 LYS A O 1
ATOM 1521 N N . ARG A 1 203 ? -1.101 -8.826 -8.338 1.00 93.00 203 ARG A N 1
ATOM 1522 C CA . ARG A 1 203 ? 0.176 -9.134 -8.999 1.00 93.00 203 ARG A CA 1
ATOM 1523 C C . ARG A 1 203 ? 1.213 -9.731 -8.049 1.00 93.00 203 ARG A C 1
ATOM 1525 O O . ARG A 1 203 ? 2.407 -9.585 -8.283 1.00 93.00 203 ARG A O 1
ATOM 1532 N N . ILE A 1 204 ? 0.791 -10.452 -7.008 1.00 91.81 204 ILE A N 1
ATOM 1533 C CA . ILE A 1 204 ? 1.704 -10.905 -5.941 1.00 91.81 204 ILE A CA 1
ATOM 1534 C C . ILE A 1 204 ? 2.852 -11.798 -6.449 1.00 91.81 204 ILE A C 1
ATOM 1536 O O . ILE A 1 204 ? 3.930 -11.844 -5.860 1.00 91.81 204 ILE A O 1
ATOM 1540 N N . ALA A 1 205 ? 2.643 -12.491 -7.574 1.00 89.81 205 ALA A N 1
ATOM 1541 C CA . ALA A 1 205 ? 3.664 -13.305 -8.230 1.00 89.81 205 ALA A CA 1
ATOM 1542 C C . ALA A 1 205 ? 4.698 -12.480 -9.027 1.00 89.81 205 ALA A C 1
ATOM 1544 O O . ALA A 1 205 ? 5.817 -12.951 -9.245 1.00 89.81 205 ALA A O 1
ATOM 1545 N N . ASP A 1 206 ? 4.358 -11.259 -9.447 1.00 90.00 206 ASP A N 1
ATOM 1546 C CA . ASP A 1 206 ? 5.228 -10.376 -10.227 1.00 90.00 206 ASP A CA 1
ATOM 1547 C C . ASP A 1 206 ? 6.045 -9.455 -9.313 1.00 90.00 206 ASP A C 1
ATOM 1549 O O . ASP A 1 206 ? 5.795 -8.260 -9.139 1.00 90.00 206 ASP A O 1
ATOM 1553 N N . ARG A 1 207 ? 7.073 -10.048 -8.704 1.00 86.19 207 ARG A N 1
ATOM 1554 C CA . ARG A 1 207 ? 7.968 -9.338 -7.781 1.00 86.19 207 ARG A CA 1
ATOM 1555 C C . ARG A 1 207 ? 8.730 -8.195 -8.443 1.00 86.19 207 ARG A C 1
ATOM 1557 O O . ARG A 1 207 ? 9.028 -7.210 -7.774 1.00 86.19 207 ARG A O 1
ATOM 1564 N N . ARG A 1 208 ? 9.063 -8.327 -9.731 1.00 86.12 208 ARG A N 1
ATOM 1565 C CA . ARG A 1 208 ? 9.807 -7.293 -10.462 1.00 86.12 208 ARG A CA 1
ATOM 1566 C C . ARG A 1 208 ? 8.943 -6.059 -10.646 1.00 86.12 208 ARG A C 1
ATOM 1568 O O . ARG A 1 208 ? 9.421 -4.964 -10.383 1.00 86.12 208 ARG A O 1
ATOM 1575 N N . TRP A 1 209 ? 7.676 -6.249 -11.012 1.00 89.56 209 TRP A N 1
ATOM 1576 C CA . TRP A 1 209 ? 6.718 -5.155 -11.083 1.00 89.56 209 TRP A CA 1
ATOM 1577 C C . TRP A 1 209 ? 6.603 -4.423 -9.740 1.00 89.56 209 TRP A C 1
ATOM 1579 O O . TRP A 1 209 ? 6.790 -3.210 -9.699 1.00 89.56 209 TRP A O 1
ATOM 1589 N N . ALA A 1 210 ? 6.413 -5.149 -8.631 1.00 90.44 210 ALA A N 1
ATOM 1590 C CA . ALA A 1 210 ? 6.310 -4.534 -7.304 1.00 90.44 210 ALA A CA 1
ATOM 1591 C C . ALA A 1 210 ? 7.574 -3.736 -6.928 1.00 90.44 210 ALA A C 1
ATOM 1593 O O . ALA A 1 210 ? 7.473 -2.577 -6.537 1.00 90.44 210 ALA A O 1
ATOM 1594 N N 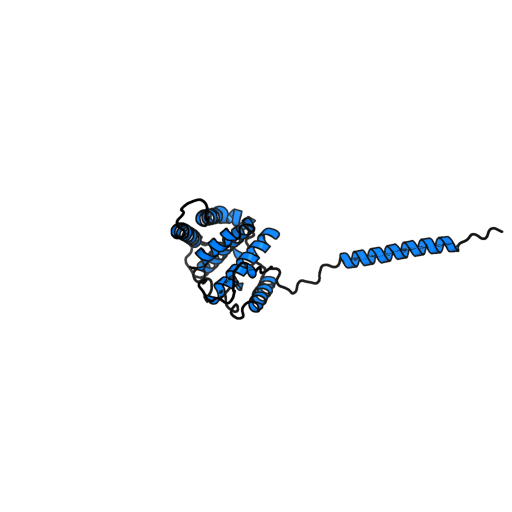. GLN A 1 211 ? 8.768 -4.311 -7.118 1.00 87.81 211 GLN A N 1
ATOM 1595 C CA . GLN A 1 211 ? 10.042 -3.619 -6.876 1.00 87.81 211 GLN A CA 1
ATOM 1596 C C . GLN A 1 211 ? 10.198 -2.358 -7.733 1.00 87.81 211 GLN A C 1
ATOM 1598 O O . GLN A 1 211 ? 10.693 -1.343 -7.248 1.00 87.81 211 GLN A O 1
ATOM 1603 N N . SER A 1 212 ? 9.777 -2.406 -8.998 1.00 88.50 212 SER A N 1
ATOM 1604 C CA . SER A 1 212 ? 9.819 -1.247 -9.884 1.00 88.50 212 SER A CA 1
ATOM 1605 C C . SER A 1 212 ? 8.881 -0.133 -9.423 1.00 88.50 212 SER A C 1
ATOM 1607 O O . SER A 1 212 ? 9.287 1.028 -9.413 1.00 88.50 212 SER A O 1
ATOM 1609 N N . VAL A 1 213 ? 7.671 -0.487 -8.980 1.00 91.50 213 VAL A N 1
ATOM 1610 C CA . VAL A 1 213 ? 6.708 0.459 -8.403 1.00 91.50 213 VAL A CA 1
ATOM 1611 C C . VAL A 1 213 ? 7.260 1.093 -7.129 1.00 91.50 213 VAL A C 1
ATOM 1613 O O . VAL A 1 213 ? 7.261 2.316 -7.029 1.00 91.50 213 VAL A O 1
ATOM 1616 N N . TYR A 1 214 ? 7.791 0.301 -6.192 1.00 90.62 214 TYR A N 1
ATOM 1617 C CA . TYR A 1 214 ? 8.397 0.824 -4.960 1.00 90.62 214 TYR A CA 1
ATOM 1618 C C . TYR A 1 214 ? 9.579 1.744 -5.253 1.00 90.62 214 TYR A C 1
ATOM 1620 O O . TYR A 1 214 ? 9.670 2.832 -4.699 1.00 90.62 214 TYR A O 1
ATOM 1628 N N . ARG A 1 215 ? 10.448 1.368 -6.197 1.00 87.62 215 ARG A N 1
ATOM 1629 C CA . ARG A 1 215 ? 11.573 2.214 -6.605 1.00 87.62 215 ARG A CA 1
ATOM 1630 C C . ARG A 1 215 ? 11.116 3.541 -7.210 1.00 87.62 215 ARG A C 1
ATOM 1632 O O . ARG A 1 215 ? 11.805 4.539 -7.043 1.00 87.62 215 ARG A O 1
ATOM 1639 N N . CYS A 1 216 ? 10.010 3.542 -7.949 1.00 89.75 216 CYS A N 1
ATOM 1640 C CA . CYS A 1 216 ? 9.491 4.747 -8.577 1.00 89.75 216 CYS A CA 1
ATOM 1641 C C . CYS A 1 216 ? 8.762 5.654 -7.575 1.00 89.75 216 CYS A C 1
ATOM 1643 O O . CYS A 1 216 ? 9.100 6.825 -7.450 1.00 89.75 216 CYS A O 1
ATOM 1645 N N . LEU A 1 217 ? 7.796 5.107 -6.834 1.00 89.94 217 LEU A N 1
ATOM 1646 C CA . LEU A 1 217 ? 6.940 5.871 -5.922 1.00 89.94 217 LEU A CA 1
ATOM 1647 C C . LEU A 1 217 ? 7.605 6.150 -4.570 1.00 89.94 217 LEU A C 1
ATOM 1649 O O . LEU A 1 217 ? 7.359 7.183 -3.961 1.00 89.94 217 LEU A O 1
ATOM 1653 N N . GLY A 1 218 ? 8.475 5.263 -4.095 1.00 84.06 218 GLY A N 1
ATOM 1654 C CA . GLY A 1 218 ? 9.251 5.490 -2.878 1.00 84.06 218 GLY A CA 1
ATOM 1655 C C . GLY A 1 218 ? 10.337 6.554 -3.061 1.00 84.06 218 GLY A C 1
ATOM 1656 O O . GLY A 1 218 ? 10.754 7.167 -2.087 1.00 84.06 218 GLY A O 1
ATOM 1657 N N . ALA A 1 219 ? 10.788 6.819 -4.289 1.00 72.38 219 ALA A N 1
ATOM 1658 C CA . ALA A 1 219 ? 11.790 7.851 -4.571 1.00 72.38 219 ALA A CA 1
ATOM 1659 C C . ALA A 1 219 ? 11.218 9.279 -4.691 1.00 72.38 219 ALA A C 1
ATOM 1661 O O . ALA A 1 219 ? 11.981 10.182 -5.044 1.00 72.38 219 ALA A O 1
ATOM 1662 N N . LEU A 1 220 ? 9.909 9.454 -4.449 1.00 57.56 220 LEU A N 1
ATOM 1663 C CA . LEU A 1 220 ? 9.240 10.757 -4.349 1.00 57.56 220 LEU A CA 1
ATOM 1664 C C . LEU A 1 220 ? 9.909 11.676 -3.315 1.00 57.56 220 LEU A C 1
ATOM 1666 O O . LEU A 1 220 ? 10.459 11.143 -2.324 1.00 57.56 220 LEU A O 1
#

Me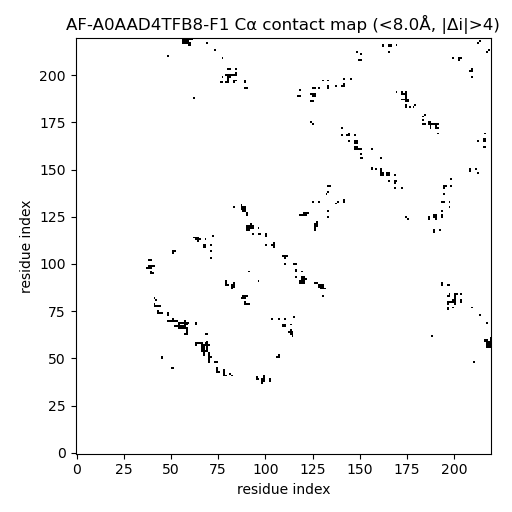an predicted aligned error: 12.22 Å

Foldseek 3Di:
DDPPCPPVVVVVVVVVVVVVVVVVVVVVVVPPDDPDPPAQPFDQPLVLQPQLQDLPFFCLVVLFVGSSCRSLVLSVLLRLLQVCLVVQQRAAALSSQVRVLVVSCVSPVPSVRRNSSLLHADPDFLSPDGLVNCCVPVVVLLVQLCVLLDDDPPDPDDLVNSLVSNQVSLVPQFGPDDDDDPVRVSRSVSSSSSSSSSVCNVPVVVSVSSNSSSVSSRND

pLDDT: mean 79.81, std 15.94, range [38.16, 97.69]

Sequence (220 aa):
MGILNFSSCTYEIIFVILNFVVGMNIFFAYSQPAPTRTSCPLDFQVSFFGNISSCEGGDWGGFLPSNCCGVAFDVYLHALGQAASNTGQIFLDGGDQTKCVTSLKSFDGNVTGCGFERLTRGGGGCSQFSMADVESNLGHESTSLENDCTYSSNDEQDWNQVCSNCMKSWEDMKGSSKHGGEVEKTESDVCRFAVLVSLISKRIADRRWAQSVYRCLGAL

Solvent-accessible surface area (backbone atoms only — not comparable to full-atom values): 12184 Å² total; per-residue (Å²): 138,82,82,78,70,68,66,60,62,53,51,55,53,52,52,53,50,51,52,51,53,53,51,50,53,51,49,50,65,70,65,50,75,75,76,80,76,86,60,41,85,63,65,72,70,53,86,79,72,60,70,46,80,48,60,67,52,20,18,47,71,68,65,26,83,40,33,54,31,19,47,52,45,52,44,48,48,50,22,33,5,56,48,16,60,76,68,41,41,46,44,43,46,62,70,50,39,53,37,36,59,55,57,50,33,79,75,32,82,74,49,75,76,34,55,65,78,72,63,30,30,72,79,49,76,49,33,58,33,32,46,68,46,38,52,74,76,38,37,66,58,44,50,49,31,53,60,34,50,57,83,64,92,87,53,96,68,54,64,68,59,40,39,52,41,22,46,47,43,54,65,68,47,69,33,101,68,93,65,96,49,73,71,43,50,54,46,14,51,40,32,49,51,43,40,50,28,44,51,42,21,78,40,61,86,45,56,66,56,53,53,51,45,47,60,46,48,21,59,74

InterPro domains:
  IPR043891 SPARK domain [PF19160] (36-181)

Organism: NCBI:txid357466

Secondary structure (DSSP, 8-state):
-----HHHHHHHHHHHHHHHHHHHHHHHHHSS------S-SS---GGGT--TT---S--TTTTSSSGGGHHHHHHHHHHHHHHHHHHSB-SEEHHHHHHHHHHHTTT-TT-TTSSGGGSEETSSGGGG-BHHHHHHHHHHHHHHHHHHT---SSS---HHHHHHHHHHHHHH---S--S-SHHHHHHHHHHHHHHHHHHHHHTTT-HHHHHHHHHHHTT-

Radius of gyration: 25.83 Å; Cα contacts (8 Å, |Δi|>4): 269; chains: 1; bounding box: 43×99×58 Å